Protein AF-A0A6A9STE0-F1 (afdb_monomer)

Solvent-accessible surface area (backbone atoms only — not comparable to full-atom values): 18154 Å² total; per-residue (Å²): 133,86,80,78,80,80,78,86,74,77,81,69,87,88,78,81,94,73,93,68,94,78,83,87,77,80,81,55,59,72,47,77,36,77,26,81,43,99,51,88,90,38,48,25,34,19,40,37,36,63,45,88,36,29,33,30,37,30,37,14,33,57,58,69,70,37,50,52,46,50,48,51,45,32,45,76,74,76,40,56,63,56,55,37,46,33,35,43,36,30,40,64,51,44,46,26,18,17,32,42,53,62,39,42,76,56,34,64,36,54,25,36,35,28,49,58,44,52,64,63,51,67,50,57,56,65,62,50,33,52,39,21,36,53,45,31,41,74,77,68,36,90,76,34,61,66,60,23,51,50,52,42,53,47,48,52,48,20,28,66,14,44,43,57,84,63,51,72,43,61,42,49,74,71,36,72,46,80,55,37,94,39,61,35,33,33,38,57,28,22,9,35,36,62,42,16,20,24,42,34,40,85,39,36,32,40,30,25,58,65,53,42,44,99,49,70,57,62,82,42,22,56,54,51,30,84,60,40,88,48,28,66,62,33,28,50,50,15,44,51,48,50,58,73,48,32,94,55,40,60,37,37,45,28,28,33,65,62,70,48,51,63,56,63,62,51,45,50,53,40,49,52,52,51,51,49,51,54,49,52,52,52,51,53,45,51,76,73,53,70,85,81,73,87,69,86,77,90,72,80,87,74,81,83,80,86,78,83,82,81,80,85,80,83,80,83,79,85,86,87,84,82,89,88,135

Mean predicted aligned error: 10.4 Å

Radius of gyration: 24.01 Å; Cα contacts (8 Å, |Δi|>4): 555; chains: 1; bounding box: 63×82×62 Å

Structure (mmCIF, N/CA/C/O backbone):
data_AF-A0A6A9STE0-F1
#
_entry.id   AF-A0A6A9STE0-F1
#
loop_
_atom_site.group_PDB
_atom_site.id
_atom_site.type_symbol
_atom_site.label_atom_id
_atom_site.label_alt_id
_atom_site.label_comp_id
_atom_site.label_asym_id
_atom_site.label_entity_id
_atom_site.label_seq_id
_atom_site.pdbx_PDB_ins_code
_atom_site.Cartn_x
_atom_site.Cartn_y
_atom_site.Cartn_z
_atom_site.occupancy
_atom_site.B_iso_or_equiv
_atom_site.auth_seq_id
_atom_site.auth_comp_id
_atom_site.auth_asym_id
_atom_site.auth_atom_id
_atom_site.pdbx_PDB_model_num
ATOM 1 N N . MET A 1 1 ? 24.186 22.915 11.987 1.00 38.09 1 MET A N 1
ATOM 2 C CA . MET A 1 1 ? 22.975 23.667 12.369 1.00 38.09 1 MET A CA 1
ATOM 3 C C . MET A 1 1 ? 21.898 22.610 12.530 1.00 38.09 1 MET A C 1
ATOM 5 O O . MET A 1 1 ? 21.547 21.990 11.537 1.00 38.09 1 MET A O 1
ATOM 9 N N . ARG A 1 2 ? 21.580 22.241 13.775 1.00 27.05 2 ARG A N 1
ATOM 10 C CA . ARG A 1 2 ? 20.628 21.163 14.082 1.00 27.05 2 ARG A CA 1
ATOM 11 C C . ARG A 1 2 ? 19.242 21.640 13.637 1.00 27.05 2 ARG A C 1
ATOM 13 O O . ARG A 1 2 ? 18.888 22.765 13.978 1.00 27.05 2 ARG A O 1
ATOM 20 N N . ARG A 1 3 ? 18.540 20.860 12.811 1.00 28.34 3 ARG A N 1
ATOM 21 C CA . ARG A 1 3 ? 17.128 21.113 12.502 1.00 28.34 3 ARG A CA 1
ATOM 22 C C . ARG A 1 3 ? 16.318 20.681 13.723 1.00 28.34 3 ARG A C 1
ATOM 24 O O . ARG A 1 3 ? 16.590 19.619 14.274 1.00 28.34 3 ARG A O 1
ATOM 31 N N . GLU A 1 4 ? 15.433 21.556 14.180 1.00 27.53 4 GLU A N 1
ATOM 32 C CA . GLU A 1 4 ? 14.438 21.244 15.208 1.00 27.53 4 GLU A CA 1
ATOM 33 C C . GLU A 1 4 ? 13.456 20.196 14.657 1.00 27.53 4 GLU A C 1
ATOM 35 O O . GLU A 1 4 ? 13.206 20.208 13.446 1.00 27.53 4 GLU A O 1
ATOM 40 N N . PRO A 1 5 ? 12.939 19.281 15.495 1.00 29.34 5 PRO A N 1
ATOM 41 C CA . PRO A 1 5 ? 11.953 18.308 15.054 1.00 29.34 5 PRO A CA 1
ATOM 42 C C . PRO A 1 5 ? 10.638 19.029 14.746 1.00 29.34 5 PRO A C 1
ATOM 44 O O . PRO A 1 5 ? 10.238 19.949 15.466 1.00 29.34 5 PRO A O 1
ATOM 47 N N . ALA A 1 6 ? 9.995 18.635 13.647 1.00 33.22 6 ALA A N 1
ATOM 48 C CA . ALA A 1 6 ? 8.647 19.071 13.333 1.00 33.22 6 ALA A CA 1
ATOM 49 C C . ALA A 1 6 ? 7.710 18.573 14.440 1.00 33.22 6 ALA A C 1
ATOM 51 O O . ALA A 1 6 ? 7.776 17.423 14.862 1.00 33.22 6 ALA A O 1
ATOM 52 N N . VAL A 1 7 ? 6.888 19.480 14.954 1.00 31.16 7 VAL A N 1
ATOM 53 C CA . VAL A 1 7 ? 5.862 19.177 15.947 1.00 31.16 7 VAL A CA 1
ATOM 54 C C . VAL A 1 7 ? 4.837 18.258 15.283 1.00 31.16 7 VAL A C 1
ATOM 56 O O . VAL A 1 7 ? 4.230 18.664 14.292 1.00 31.16 7 VAL A O 1
ATOM 59 N N . SER A 1 8 ? 4.669 17.048 15.829 1.00 35.09 8 SER A N 1
ATOM 60 C CA . SER A 1 8 ? 3.535 16.156 15.564 1.00 35.09 8 SER A CA 1
ATOM 61 C C . SER A 1 8 ? 2.244 16.966 15.701 1.00 35.09 8 SER A C 1
ATOM 63 O O . SER A 1 8 ? 1.898 17.458 16.779 1.00 35.09 8 SER A O 1
ATOM 65 N N . GLY A 1 9 ? 1.595 17.224 14.569 1.00 30.58 9 GLY A N 1
ATOM 66 C CA . GLY A 1 9 ? 0.308 17.891 14.524 1.00 30.58 9 GLY A CA 1
ATOM 67 C C . GLY A 1 9 ? -0.778 16.843 14.666 1.00 30.58 9 GLY A C 1
ATOM 68 O O . GLY A 1 9 ? -1.180 16.257 13.665 1.00 30.58 9 GLY A O 1
ATOM 69 N N . ALA A 1 10 ? -1.267 16.629 15.887 1.00 31.84 10 ALA A N 1
ATOM 70 C CA . ALA A 1 10 ? -2.547 15.968 16.087 1.00 31.84 10 ALA A CA 1
ATOM 71 C C . ALA A 1 10 ? -3.606 16.711 15.255 1.00 31.84 10 ALA A C 1
ATOM 73 O O . ALA A 1 10 ? -3.843 17.907 15.459 1.00 31.84 10 ALA A O 1
ATOM 74 N N . VAL A 1 11 ? -4.224 16.025 14.294 1.00 34.88 11 VAL A N 1
ATOM 75 C CA . VAL A 1 11 ? -5.415 16.541 13.617 1.00 34.88 11 VAL A CA 1
ATOM 76 C C . VAL A 1 11 ? -6.528 16.505 14.663 1.00 34.88 11 VAL A C 1
ATOM 78 O O . VAL A 1 11 ? -7.004 15.441 15.043 1.00 34.88 11 VAL A O 1
ATOM 81 N N . GLY A 1 12 ? -6.848 17.667 15.235 1.00 27.83 12 GLY A N 1
ATOM 82 C CA . GLY A 1 12 ? -7.859 17.781 16.287 1.00 27.83 12 GLY A CA 1
ATOM 83 C C . GLY A 1 12 ? -9.265 17.397 15.799 1.00 27.83 12 GLY A C 1
ATOM 84 O O . GLY A 1 12 ? -9.526 17.424 14.595 1.00 27.83 12 GLY A O 1
ATOM 85 N N . PRO A 1 13 ? -10.197 17.081 16.717 1.00 32.75 13 PRO A N 1
ATOM 86 C CA . PRO A 1 13 ? -11.552 16.681 16.356 1.00 32.75 13 PRO A CA 1
ATOM 87 C C . PRO A 1 13 ? -12.298 17.833 15.668 1.00 32.75 13 PRO A C 1
ATOM 89 O O . PRO A 1 13 ? -12.343 18.959 16.171 1.00 32.75 13 PRO A O 1
ATOM 92 N N . PHE A 1 14 ? -12.909 17.548 14.520 1.00 38.28 14 PHE A N 1
ATOM 93 C CA . PHE A 1 14 ? -13.765 18.485 13.798 1.00 38.28 14 PHE A CA 1
ATOM 94 C C . PHE A 1 14 ? -15.129 18.577 14.506 1.00 38.28 14 PHE A C 1
ATOM 96 O O . PHE A 1 14 ? -15.877 17.603 14.557 1.00 38.28 14 PHE A O 1
ATOM 103 N N . ILE A 1 15 ? -15.464 19.735 15.090 1.00 33.34 15 ILE A N 1
ATOM 104 C CA . ILE A 1 15 ? -16.755 19.958 15.768 1.00 33.34 15 ILE A CA 1
ATOM 105 C C . ILE A 1 15 ? -17.709 20.700 14.823 1.00 33.34 15 ILE A C 1
ATOM 107 O O . ILE A 1 15 ? -17.465 21.845 14.443 1.00 33.34 15 ILE A O 1
ATOM 111 N N . SER A 1 16 ? -18.828 20.054 14.488 1.00 41.34 16 SER A N 1
ATOM 112 C CA . SER A 1 16 ? -19.944 20.645 13.736 1.00 41.34 16 SER A CA 1
ATOM 113 C C . SER A 1 16 ? -20.620 21.799 14.499 1.00 41.34 16 SER A C 1
ATOM 115 O O . SER A 1 16 ? -20.867 21.722 15.703 1.00 41.34 16 SER A O 1
ATOM 117 N N . ALA A 1 17 ? -20.963 22.868 13.774 1.00 37.84 17 ALA A N 1
ATOM 118 C CA . ALA A 1 17 ? -21.405 24.157 14.309 1.00 37.84 17 ALA A CA 1
ATOM 119 C C . ALA A 1 17 ? -22.912 24.288 14.641 1.00 37.84 17 ALA A C 1
ATOM 121 O O . ALA A 1 17 ? -23.374 25.414 14.824 1.00 37.84 17 ALA A O 1
ATOM 122 N N . SER A 1 18 ? -23.711 23.212 14.709 1.00 38.78 18 SER A N 1
ATOM 123 C CA . SER A 1 18 ? -25.185 23.359 14.711 1.00 38.78 18 SER A CA 1
ATOM 124 C C . SER A 1 18 ? -25.977 22.871 15.930 1.00 38.78 18 SER A C 1
ATOM 126 O O . SER A 1 18 ? -27.176 23.117 15.960 1.00 38.78 18 SER A O 1
ATOM 128 N N . GLY A 1 19 ? -25.380 22.263 16.961 1.00 39.09 19 GLY A N 1
ATOM 129 C CA . GLY A 1 19 ? -26.056 22.088 18.263 1.00 39.09 19 GLY A CA 1
ATOM 130 C C . GLY A 1 19 ? -27.427 21.380 18.262 1.00 39.09 19 GLY A C 1
ATOM 131 O O . GLY A 1 19 ? -28.227 21.626 19.163 1.00 39.09 19 GLY A O 1
ATOM 132 N N . GLU A 1 20 ? -27.704 20.496 17.300 1.00 30.67 20 GLU A N 1
ATOM 133 C CA . GLU A 1 20 ? -28.901 19.645 17.281 1.00 30.67 20 GLU A CA 1
ATOM 134 C C . GLU A 1 20 ? -28.507 18.165 17.373 1.00 30.67 20 GLU A C 1
ATOM 136 O O . GLU A 1 20 ? -27.553 17.714 16.737 1.00 30.67 20 GLU A O 1
ATOM 141 N N . ALA A 1 21 ? -29.234 17.404 18.196 1.00 32.38 21 ALA A N 1
ATOM 142 C CA . ALA A 1 21 ? -28.982 15.985 18.423 1.00 32.38 21 ALA A CA 1
ATOM 143 C C . ALA A 1 21 ? -29.267 15.162 17.152 1.00 32.38 21 ALA A C 1
ATOM 145 O O . ALA A 1 21 ? -30.403 15.119 16.675 1.00 32.38 21 ALA A O 1
ATOM 146 N N . ARG A 1 22 ? -28.239 14.482 16.629 1.00 39.88 22 ARG A N 1
ATOM 147 C CA . ARG A 1 22 ? -28.323 13.534 15.505 1.00 39.88 22 ARG A CA 1
ATOM 148 C C . ARG A 1 22 ? -28.359 12.084 16.024 1.00 39.88 22 ARG A C 1
ATOM 150 O O . ARG A 1 22 ? -27.599 11.774 16.940 1.00 39.88 22 ARG A O 1
ATOM 157 N N . PRO A 1 23 ? -29.205 11.192 15.475 1.00 33.16 23 PRO A N 1
ATOM 158 C CA . PRO A 1 23 ? -29.235 9.787 15.879 1.00 33.16 23 PRO A CA 1
ATOM 159 C C . PRO A 1 23 ? -28.147 8.961 15.155 1.00 33.16 23 PRO A C 1
ATOM 161 O O . PRO A 1 23 ? -27.959 9.163 13.961 1.00 33.16 23 PRO A O 1
ATOM 164 N N . MET A 1 24 ? -27.465 8.083 15.917 1.00 38.00 24 MET A N 1
ATOM 165 C CA . MET A 1 24 ? -26.567 6.941 15.579 1.00 38.00 24 MET A CA 1
ATOM 166 C C . MET A 1 24 ? -26.064 6.852 14.119 1.00 38.00 24 MET A C 1
ATOM 168 O O . MET A 1 24 ? -26.872 6.591 13.236 1.00 38.00 24 MET A O 1
ATOM 172 N N . THR A 1 25 ? -24.778 6.986 13.780 1.00 42.88 25 THR A N 1
ATOM 173 C CA . THR A 1 25 ? -23.494 6.991 14.518 1.00 42.88 25 THR A CA 1
ATOM 174 C C . THR A 1 25 ? -22.550 7.980 13.816 1.00 42.88 25 THR A C 1
ATOM 176 O O . THR A 1 25 ? -22.536 8.038 12.592 1.00 42.88 25 THR A O 1
ATOM 179 N N . ALA A 1 26 ? -21.806 8.814 14.545 1.00 63.53 26 ALA A N 1
ATOM 180 C CA . ALA A 1 26 ? -20.764 9.630 13.915 1.00 63.53 26 ALA A CA 1
ATOM 181 C C . ALA A 1 26 ? -19.600 8.707 13.527 1.00 63.53 26 ALA A C 1
ATOM 183 O O . ALA A 1 26 ? -19.200 7.902 14.364 1.00 63.53 26 ALA A O 1
ATOM 184 N N . ASP A 1 27 ? -19.081 8.809 12.302 1.00 77.31 27 ASP A N 1
ATOM 185 C CA . ASP A 1 27 ? -17.902 8.039 11.892 1.00 77.31 27 ASP A CA 1
ATOM 186 C C . ASP A 1 27 ? -16.753 8.255 12.893 1.00 77.31 27 ASP A C 1
ATOM 188 O O . ASP A 1 27 ? -16.503 9.406 13.288 1.00 77.31 27 ASP A O 1
ATOM 192 N N . PRO A 1 28 ? -16.039 7.190 13.294 1.00 87.25 28 PRO A N 1
ATOM 193 C CA . PRO A 1 28 ? -15.074 7.262 14.383 1.00 87.25 28 PRO A CA 1
ATOM 194 C C . PRO A 1 28 ? -13.924 8.228 14.073 1.00 87.25 28 PRO A C 1
ATOM 196 O O . PRO A 1 28 ? -13.617 8.466 12.901 1.00 87.25 28 PRO A O 1
ATOM 199 N N . PRO A 1 29 ? -13.261 8.816 15.079 1.00 89.88 29 PRO A N 1
ATOM 200 C CA . PRO A 1 29 ? -12.026 9.563 14.864 1.00 89.88 29 PRO A CA 1
ATOM 201 C C . PRO A 1 29 ? -10.977 8.733 14.105 1.00 89.88 29 PRO A C 1
ATOM 203 O O . PRO A 1 29 ? -10.837 7.533 14.332 1.00 89.88 29 PRO A O 1
ATOM 206 N N . VAL A 1 30 ? -10.233 9.386 13.205 1.00 96.06 30 VAL A N 1
ATOM 207 C CA . VAL A 1 30 ? -9.094 8.782 12.495 1.00 96.06 30 VAL A CA 1
ATOM 208 C C . VAL A 1 30 ? -7.814 9.415 13.024 1.00 96.06 30 VAL A C 1
ATOM 210 O O . VAL A 1 30 ? -7.601 10.618 12.853 1.00 96.06 30 VAL A O 1
ATOM 213 N N . HIS A 1 31 ? -6.952 8.610 13.638 1.00 96.81 31 HIS A N 1
ATOM 214 C CA . HIS A 1 31 ? -5.631 9.023 14.098 1.00 96.81 31 HIS A CA 1
ATOM 215 C C . HIS A 1 31 ? -4.582 8.582 13.082 1.00 96.81 31 HIS A C 1
ATOM 217 O O . HIS A 1 31 ? -4.562 7.435 12.645 1.00 96.81 31 HIS A O 1
ATOM 223 N N . ARG A 1 32 ? -3.696 9.498 12.692 1.00 97.50 32 ARG A N 1
ATOM 224 C CA . ARG A 1 32 ? -2.617 9.211 11.744 1.00 97.50 32 ARG A CA 1
ATOM 225 C C . ARG A 1 32 ? -1.314 8.982 12.496 1.00 97.50 32 ARG A C 1
ATOM 227 O O . ARG A 1 32 ? -0.874 9.873 13.217 1.00 97.50 32 ARG A O 1
ATOM 234 N N . ILE A 1 33 ? -0.681 7.839 12.260 1.00 98.31 33 ILE A N 1
ATOM 235 C CA . ILE A 1 33 ? 0.647 7.505 12.779 1.00 98.31 33 ILE A CA 1
ATOM 236 C C . ILE A 1 33 ? 1.659 7.719 11.650 1.00 98.31 33 ILE A C 1
ATOM 238 O O . ILE A 1 33 ? 1.513 7.151 10.568 1.00 98.31 33 ILE A O 1
ATOM 242 N N . GLU A 1 34 ? 2.650 8.582 11.881 1.00 97.75 34 GLU A N 1
ATOM 243 C CA . GLU A 1 34 ? 3.677 8.968 10.903 1.00 97.75 34 GLU A CA 1
ATOM 244 C C . GLU A 1 34 ? 4.973 8.194 11.140 1.00 97.75 34 GLU A C 1
ATOM 246 O O . GLU A 1 34 ? 5.563 8.293 12.211 1.00 97.75 34 GLU A O 1
ATOM 251 N N . PHE A 1 35 ? 5.431 7.459 10.129 1.00 97.69 35 PHE A N 1
ATOM 252 C CA . PHE A 1 35 ? 6.664 6.677 10.160 1.00 97.69 35 PHE A CA 1
ATOM 253 C C . PHE A 1 35 ? 7.734 7.323 9.286 1.00 97.69 35 PHE A C 1
ATOM 255 O O . PHE A 1 35 ? 7.487 7.585 8.109 1.00 97.69 35 PHE A O 1
ATOM 262 N N . ASP A 1 36 ? 8.943 7.490 9.821 1.00 95.50 36 ASP A N 1
ATOM 263 C CA . ASP A 1 36 ? 10.108 7.888 9.029 1.00 95.50 36 ASP A CA 1
ATOM 264 C C . ASP A 1 36 ? 10.566 6.737 8.114 1.00 95.50 36 ASP A C 1
ATOM 266 O O . ASP A 1 36 ? 10.778 5.604 8.560 1.00 95.50 36 ASP A O 1
ATOM 270 N N . ILE A 1 37 ? 10.804 7.040 6.837 1.00 93.12 37 ILE A N 1
ATOM 271 C CA . ILE A 1 37 ? 11.359 6.108 5.845 1.00 93.12 37 ILE A CA 1
ATOM 272 C C . ILE A 1 37 ? 12.620 6.698 5.193 1.00 93.12 37 ILE A C 1
ATOM 274 O O . ILE A 1 37 ? 12.719 7.902 4.975 1.00 93.12 37 ILE A O 1
ATOM 278 N N . PRO A 1 38 ? 13.634 5.882 4.845 1.00 89.81 38 PRO A N 1
ATOM 279 C CA . PRO A 1 38 ? 14.903 6.388 4.315 1.00 89.81 38 PRO A CA 1
ATOM 280 C C . PRO A 1 38 ? 14.877 6.681 2.803 1.00 89.81 38 PRO A C 1
ATOM 282 O O . PRO A 1 38 ? 15.936 6.843 2.186 1.00 89.81 38 PRO A O 1
ATOM 285 N N . TRP A 1 39 ? 13.697 6.702 2.184 1.00 85.38 39 TRP A N 1
ATOM 286 C CA . TRP A 1 39 ? 13.488 7.013 0.771 1.00 85.38 39 TRP A CA 1
ATOM 287 C C . TRP A 1 39 ? 12.391 8.069 0.612 1.00 85.38 39 TRP A C 1
ATOM 289 O O . TRP A 1 39 ? 11.497 8.127 1.451 1.00 85.38 39 TRP A O 1
ATOM 299 N N . PRO A 1 40 ? 12.410 8.867 -0.476 1.00 83.00 40 PRO A N 1
ATOM 300 C CA . PRO A 1 40 ? 11.342 9.822 -0.749 1.00 83.00 40 PRO A CA 1
ATOM 301 C C . PRO A 1 40 ? 9.967 9.136 -0.748 1.00 83.00 40 PRO A C 1
ATOM 303 O O . PRO A 1 40 ? 9.856 8.067 -1.356 1.00 83.00 40 PRO A O 1
ATOM 306 N N . PRO A 1 41 ? 8.937 9.743 -0.133 1.00 88.19 41 PRO A N 1
ATOM 307 C CA . PRO A 1 41 ? 8.870 11.129 0.361 1.00 88.19 41 PRO A CA 1
ATOM 308 C C . PRO A 1 41 ? 9.356 11.355 1.808 1.00 88.19 41 PRO A C 1
ATOM 310 O O . PRO A 1 41 ? 9.043 12.390 2.384 1.00 88.19 41 PRO A O 1
ATOM 313 N N . ASP A 1 42 ? 10.136 10.431 2.369 1.00 92.12 42 ASP A N 1
ATOM 314 C CA . ASP A 1 42 ? 10.702 10.433 3.728 1.00 92.12 42 ASP A CA 1
ATOM 315 C C . ASP A 1 42 ? 9.715 10.049 4.848 1.00 92.12 42 ASP A C 1
ATOM 317 O O . ASP A 1 42 ? 10.162 9.711 5.942 1.00 92.12 42 ASP A O 1
ATOM 321 N N . THR A 1 43 ? 8.406 9.995 4.576 1.00 94.50 43 THR A N 1
ATOM 322 C CA . THR A 1 43 ? 7.383 9.547 5.540 1.00 94.50 43 THR A CA 1
ATOM 323 C C . THR A 1 43 ? 6.388 8.565 4.930 1.00 94.50 43 THR A C 1
ATOM 325 O O . THR A 1 43 ? 6.092 8.677 3.746 1.00 94.50 43 THR A O 1
ATOM 328 N N . ALA A 1 44 ? 5.842 7.646 5.728 1.00 96.25 44 ALA A N 1
ATOM 329 C CA . ALA A 1 44 ? 4.699 6.781 5.403 1.00 96.25 44 ALA A CA 1
ATOM 330 C C . ALA A 1 44 ? 3.669 6.806 6.544 1.00 96.25 44 ALA A C 1
ATOM 332 O O . ALA A 1 44 ? 4.020 7.140 7.679 1.00 96.25 44 ALA A O 1
ATOM 333 N N . TYR A 1 45 ? 2.413 6.461 6.259 1.00 97.88 45 TYR A N 1
ATOM 334 C CA . TYR A 1 45 ? 1.315 6.603 7.217 1.00 97.88 45 TYR A CA 1
ATOM 335 C C . TYR A 1 45 ? 0.547 5.307 7.456 1.00 97.88 45 TYR A C 1
ATOM 337 O O . TYR A 1 45 ? 0.230 4.582 6.519 1.00 97.88 45 TYR A O 1
ATOM 345 N N . ALA A 1 46 ? 0.187 5.079 8.719 1.00 98.56 46 ALA A N 1
ATOM 346 C CA . ALA A 1 46 ? -0.895 4.176 9.097 1.00 98.56 46 ALA A CA 1
ATOM 347 C C . ALA A 1 46 ? -2.040 4.987 9.718 1.00 98.56 46 ALA A C 1
ATOM 349 O O . ALA A 1 46 ? -1.811 6.049 10.312 1.00 98.56 46 ALA A O 1
ATOM 350 N N . TYR A 1 47 ? -3.265 4.489 9.590 1.00 98.69 47 TYR A N 1
ATOM 351 C CA . TYR A 1 47 ? -4.465 5.167 10.074 1.00 98.69 47 TYR A CA 1
ATOM 352 C C . TYR A 1 47 ? -5.218 4.290 11.060 1.00 98.69 47 TYR A C 1
ATOM 354 O O . TYR A 1 47 ? -5.717 3.229 10.700 1.00 98.69 47 TYR A O 1
ATOM 362 N N . LEU A 1 48 ? -5.313 4.753 12.299 1.00 98.50 48 LEU A N 1
ATOM 363 C CA . LEU A 1 48 ? -6.058 4.111 13.368 1.00 98.50 48 LEU A CA 1
ATOM 364 C C . LEU A 1 48 ? -7.481 4.669 13.396 1.00 98.50 48 LEU A C 1
ATOM 366 O O . LEU A 1 48 ? -7.658 5.887 13.472 1.00 98.50 48 LEU A O 1
ATOM 370 N N . LEU A 1 49 ? -8.482 3.798 13.347 1.00 98.06 49 LEU A N 1
ATOM 371 C CA . LEU A 1 49 ? -9.878 4.168 13.529 1.00 98.06 49 LEU A CA 1
ATOM 372 C C . LEU A 1 49 ? -10.333 3.692 14.903 1.00 98.06 49 LEU A C 1
ATOM 374 O O . LEU A 1 49 ? -10.324 2.495 15.189 1.00 98.06 49 LEU A O 1
ATOM 378 N N . ASP A 1 50 ? -10.749 4.655 15.718 1.00 94.56 50 ASP A N 1
ATOM 379 C CA . ASP A 1 50 ? -11.272 4.457 17.070 1.00 94.56 50 ASP A CA 1
ATOM 380 C C . ASP A 1 50 ? -12.741 3.994 17.011 1.00 94.56 50 ASP A C 1
ATOM 382 O O . ASP A 1 50 ? -13.673 4.765 17.258 1.00 94.56 50 ASP A O 1
ATOM 386 N N . ALA A 1 51 ? -12.936 2.767 16.524 1.00 93.31 51 ALA A N 1
ATOM 387 C CA . ALA A 1 51 ? -14.231 2.116 16.342 1.00 93.31 51 ALA A CA 1
ATOM 388 C C . ALA A 1 51 ? -14.557 1.162 17.514 1.00 93.31 51 ALA A C 1
ATOM 390 O O . ALA A 1 51 ? -13.826 1.122 18.500 1.00 93.31 51 ALA A O 1
ATOM 391 N N . ASP A 1 52 ? -15.661 0.407 17.429 1.00 90.75 52 ASP A N 1
ATOM 392 C CA . ASP A 1 52 ? -16.073 -0.511 18.511 1.00 90.75 52 ASP A CA 1
ATOM 393 C C . ASP A 1 52 ? -15.015 -1.601 18.784 1.00 90.75 52 ASP A C 1
ATOM 395 O O . ASP A 1 52 ? -14.794 -1.963 19.939 1.00 90.75 52 ASP A O 1
ATOM 399 N N . GLU A 1 53 ? -14.356 -2.079 17.724 1.00 96.81 53 GLU A N 1
ATOM 400 C CA . GLU A 1 53 ? -13.137 -2.898 17.768 1.00 96.81 53 GLU A CA 1
ATOM 401 C C . GLU A 1 53 ? -12.058 -2.140 16.985 1.00 96.81 53 GLU A C 1
ATOM 403 O O . GLU A 1 53 ? -12.343 -1.566 15.926 1.00 96.81 53 GLU A O 1
ATOM 408 N N . LEU A 1 54 ? -10.829 -2.088 17.500 1.00 97.94 54 LEU A N 1
ATOM 409 C CA . LEU A 1 54 ? -9.814 -1.169 16.985 1.00 97.94 54 LEU A CA 1
ATOM 410 C C . LEU A 1 54 ? -9.306 -1.605 15.605 1.00 97.94 54 LEU A C 1
ATOM 412 O O . LEU A 1 54 ? -8.887 -2.750 15.398 1.00 97.94 54 LEU A O 1
ATOM 416 N N . ILE A 1 55 ? -9.284 -0.659 14.667 1.00 98.69 55 ILE A N 1
ATOM 417 C CA . ILE A 1 55 ? -8.903 -0.909 13.275 1.00 98.69 55 ILE A CA 1
ATOM 418 C C . ILE A 1 55 ? -7.666 -0.099 12.937 1.00 98.69 55 ILE A C 1
ATOM 420 O O . ILE A 1 55 ? -7.630 1.110 13.166 1.00 98.69 55 ILE A O 1
ATOM 424 N N . LEU A 1 56 ? -6.683 -0.736 12.312 1.00 98.75 56 LEU A N 1
ATOM 425 C CA . LEU A 1 56 ? -5.539 -0.052 11.732 1.00 98.75 56 LEU A CA 1
ATOM 426 C C . LEU A 1 56 ? -5.471 -0.335 10.222 1.00 98.75 56 LEU A C 1
ATOM 428 O O . LEU A 1 56 ? -5.482 -1.483 9.775 1.00 98.75 56 LEU A O 1
ATOM 432 N N . VAL A 1 57 ? -5.434 0.731 9.423 1.00 98.81 57 VAL A N 1
ATOM 433 C CA . VAL A 1 57 ? -5.199 0.672 7.977 1.00 98.81 57 VAL A CA 1
ATOM 434 C C . VAL A 1 57 ? -3.718 0.926 7.716 1.00 98.81 57 VAL A C 1
ATOM 436 O O . VAL A 1 57 ? -3.203 1.985 8.083 1.00 98.81 57 VAL A O 1
ATOM 439 N N . ASP A 1 58 ? -3.062 -0.038 7.068 1.00 98.75 58 ASP A N 1
ATOM 440 C CA . ASP A 1 58 ? -1.605 -0.177 6.964 1.00 98.75 58 ASP A CA 1
ATOM 441 C C . ASP A 1 58 ? -0.889 -0.254 8.332 1.00 98.75 58 ASP A C 1
ATOM 443 O O . ASP A 1 58 ? -1.483 -0.147 9.394 1.00 98.75 58 ASP A O 1
ATOM 447 N N . ALA A 1 59 ? 0.411 -0.534 8.322 1.00 98.12 59 ALA A N 1
ATOM 448 C CA . ALA A 1 59 ? 1.212 -0.870 9.499 1.00 98.12 59 ALA A CA 1
ATOM 449 C C . ALA A 1 59 ? 2.613 -0.231 9.460 1.00 98.12 59 ALA A C 1
ATOM 451 O O . ALA A 1 59 ? 3.519 -0.681 10.159 1.00 98.12 59 ALA A O 1
ATOM 452 N N . GLY A 1 60 ? 2.813 0.797 8.633 1.00 95.50 60 GLY A N 1
ATOM 453 C CA . GLY A 1 60 ? 4.048 1.578 8.598 1.00 95.50 60 GLY A CA 1
ATOM 454 C C . GLY A 1 60 ? 5.299 0.808 8.160 1.00 95.50 60 GLY A C 1
ATOM 455 O O . GLY A 1 60 ? 5.237 -0.263 7.556 1.00 95.50 60 GLY A O 1
ATOM 456 N N . ALA A 1 61 ? 6.463 1.388 8.463 1.00 95.25 61 ALA A N 1
ATOM 457 C CA . ALA A 1 61 ? 7.782 0.872 8.089 1.00 95.25 61 ALA A CA 1
ATOM 458 C C . ALA A 1 61 ? 8.240 -0.318 8.959 1.00 95.25 61 ALA A C 1
ATOM 460 O O . ALA A 1 61 ? 7.767 -0.482 10.082 1.00 95.25 61 ALA A O 1
ATOM 461 N N . PRO A 1 62 ? 9.183 -1.162 8.497 1.00 95.38 62 PRO A N 1
ATOM 462 C CA . PRO A 1 62 ? 9.696 -2.268 9.299 1.00 95.38 62 PRO A CA 1
ATOM 463 C C . PRO A 1 62 ? 10.805 -1.814 10.261 1.00 95.38 62 PRO A C 1
ATOM 465 O O . PRO A 1 62 ? 11.513 -0.836 10.013 1.00 95.38 62 PRO A O 1
ATOM 468 N N . GLY A 1 63 ? 11.041 -2.611 11.304 1.00 95.62 63 GLY A N 1
ATOM 469 C CA . GLY A 1 63 ? 12.162 -2.445 12.236 1.00 95.62 63 GLY A CA 1
ATOM 470 C C . GLY A 1 63 ? 11.790 -1.762 13.553 1.00 95.62 63 GLY A C 1
ATOM 471 O O . GLY A 1 63 ? 10.717 -1.182 13.685 1.00 95.62 63 GLY A O 1
ATOM 472 N N . GLU A 1 64 ? 12.702 -1.840 14.527 1.00 96.19 64 GLU A N 1
ATOM 473 C CA . GLU A 1 64 ? 12.445 -1.467 15.930 1.00 96.19 64 GLU A CA 1
ATOM 474 C C . GLU A 1 64 ? 12.051 0.003 16.105 1.00 96.19 64 GLU A C 1
ATOM 476 O O . GLU A 1 64 ? 11.129 0.297 16.854 1.00 96.19 64 GLU A O 1
ATOM 481 N N . THR A 1 65 ? 12.683 0.926 15.371 1.00 96.88 65 THR A N 1
ATOM 482 C CA . THR A 1 65 ? 12.313 2.350 15.425 1.00 96.88 65 THR A CA 1
ATOM 483 C C . THR A 1 65 ? 10.860 2.568 15.013 1.00 96.88 65 THR A C 1
ATOM 485 O O . THR A 1 65 ? 10.146 3.301 15.682 1.00 96.88 65 THR A O 1
ATOM 488 N N . ALA A 1 66 ? 10.405 1.894 13.956 1.00 97.19 66 ALA A N 1
ATOM 489 C CA . ALA A 1 66 ? 9.015 1.975 13.531 1.00 97.19 66 ALA A CA 1
ATOM 490 C C . ALA A 1 66 ? 8.074 1.260 14.514 1.00 97.19 66 ALA A C 1
ATOM 492 O O . ALA A 1 66 ? 6.948 1.703 14.709 1.00 97.19 66 ALA A O 1
ATOM 493 N N . THR A 1 67 ? 8.531 0.204 15.193 1.00 98.06 67 THR A N 1
ATOM 494 C CA . THR A 1 67 ? 7.764 -0.408 16.285 1.00 98.06 67 THR A CA 1
ATOM 495 C C . THR A 1 67 ? 7.544 0.573 17.439 1.00 98.06 67 THR A C 1
ATOM 497 O O . THR A 1 67 ? 6.437 0.650 17.968 1.00 98.06 67 THR A O 1
ATOM 500 N N . ASP A 1 68 ? 8.573 1.330 17.824 1.00 98.19 68 ASP A N 1
ATOM 501 C CA . ASP A 1 68 ? 8.457 2.360 18.860 1.00 98.19 68 ASP A CA 1
ATOM 502 C C . ASP A 1 68 ? 7.506 3.479 18.410 1.00 98.19 68 ASP A C 1
ATOM 504 O O . ASP A 1 68 ? 6.592 3.824 19.154 1.00 98.19 68 ASP A O 1
ATOM 508 N N . THR A 1 69 ? 7.622 3.945 17.161 1.00 98.38 69 THR A N 1
ATOM 509 C CA . THR A 1 69 ? 6.681 4.905 16.556 1.00 98.38 69 THR A CA 1
ATOM 510 C C . THR A 1 69 ? 5.233 4.413 16.592 1.00 98.38 69 THR A C 1
ATOM 512 O O . THR A 1 69 ? 4.336 5.171 16.955 1.00 98.38 69 THR A O 1
ATOM 515 N N . LEU A 1 70 ? 4.984 3.144 16.249 1.00 98.44 70 LEU A N 1
ATOM 516 C CA . LEU A 1 70 ? 3.644 2.561 16.295 1.00 98.44 70 LEU A CA 1
ATOM 517 C C . LEU A 1 70 ? 3.095 2.541 17.728 1.00 98.44 70 LEU A C 1
ATOM 519 O O . LEU A 1 70 ? 1.954 2.935 17.949 1.00 98.44 70 LEU A O 1
ATOM 523 N N . ARG A 1 71 ? 3.906 2.124 18.709 1.00 98.50 71 ARG A N 1
ATOM 524 C CA . ARG A 1 71 ? 3.508 2.121 20.127 1.00 98.50 71 ARG A CA 1
ATOM 525 C C . ARG A 1 71 ? 3.210 3.521 20.646 1.00 98.50 71 ARG A C 1
ATOM 527 O O . ARG A 1 71 ? 2.227 3.696 21.355 1.00 98.50 71 ARG A O 1
ATOM 534 N N . GLU A 1 72 ? 4.047 4.496 20.307 1.00 98.31 72 GLU A N 1
ATOM 535 C CA . GLU A 1 72 ? 3.848 5.894 20.692 1.00 98.31 72 GLU A CA 1
ATOM 536 C C . GLU A 1 72 ? 2.561 6.454 20.073 1.00 98.31 72 GLU A C 1
ATOM 538 O O . GLU A 1 72 ? 1.740 7.013 20.796 1.00 98.31 72 GLU A O 1
ATOM 543 N N . GLY A 1 73 ? 2.329 6.224 18.776 1.00 97.94 73 GLY A N 1
ATOM 544 C CA . GLY A 1 73 ? 1.116 6.669 18.085 1.00 97.94 73 GLY A CA 1
ATOM 545 C C . GLY A 1 73 ? -0.173 6.042 18.631 1.00 97.94 73 GLY A C 1
ATOM 546 O O . GLY A 1 73 ? -1.172 6.741 18.789 1.00 97.94 73 GLY A O 1
ATOM 547 N N . LEU A 1 74 ? -0.150 4.750 18.977 1.00 98.06 74 LEU A N 1
ATOM 548 C CA . LEU A 1 74 ? -1.271 4.086 19.655 1.00 98.06 74 LEU A CA 1
ATOM 549 C C . LEU A 1 74 ? -1.499 4.674 21.053 1.00 98.06 74 LEU A C 1
ATOM 551 O O . LEU A 1 74 ? -2.626 5.029 21.394 1.00 98.06 74 LEU A O 1
ATOM 555 N N . ALA A 1 75 ? -0.432 4.857 21.836 1.0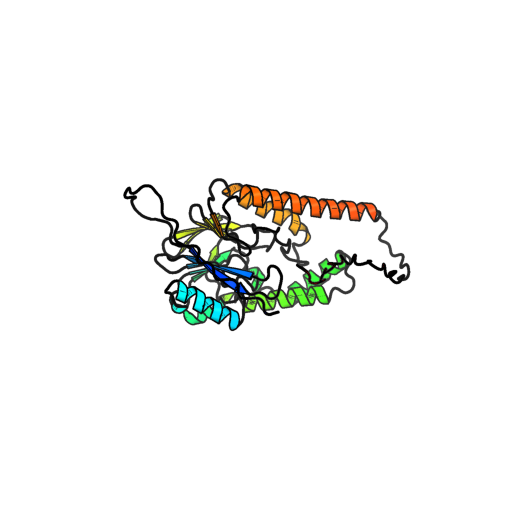0 98.00 75 ALA A N 1
ATOM 556 C CA . ALA A 1 75 ? -0.526 5.392 23.192 1.00 98.00 75 ALA A CA 1
ATOM 557 C C . ALA A 1 75 ? -1.049 6.839 23.219 1.00 98.00 75 ALA A C 1
ATOM 559 O O . ALA A 1 75 ? -1.793 7.205 24.131 1.00 98.00 75 ALA A O 1
ATOM 560 N N . GLU A 1 76 ? -0.715 7.658 22.216 1.00 96.88 76 GLU A N 1
ATOM 561 C CA . GLU A 1 76 ? -1.284 9.002 22.032 1.00 96.88 76 GLU A CA 1
ATOM 562 C C . GLU A 1 76 ? -2.802 8.974 21.789 1.00 96.88 76 GLU A C 1
ATOM 564 O O . GLU A 1 76 ? -3.505 9.896 22.209 1.00 96.88 76 GLU A O 1
ATOM 569 N N . ALA A 1 77 ? -3.310 7.911 21.159 1.00 94.75 77 ALA A N 1
ATOM 570 C CA . ALA A 1 77 ? -4.738 7.653 20.985 1.00 94.75 77 ALA A CA 1
ATOM 571 C C . ALA A 1 77 ? -5.375 6.899 22.174 1.00 94.75 77 ALA A C 1
ATOM 573 O O . ALA A 1 77 ? -6.587 6.723 22.199 1.00 94.75 77 ALA A O 1
ATOM 574 N N . GLY A 1 78 ? -4.588 6.511 23.185 1.00 97.12 78 GLY A N 1
ATOM 575 C CA . GLY A 1 78 ? -5.064 5.798 24.374 1.00 97.12 78 GLY A CA 1
ATOM 576 C C . GLY A 1 78 ? -5.104 4.273 24.244 1.00 97.12 78 GLY A C 1
ATOM 577 O O . GLY A 1 78 ? -5.740 3.635 25.079 1.00 97.12 78 GLY A O 1
ATOM 578 N N . TYR A 1 79 ? -4.416 3.715 23.247 1.00 98.12 79 TYR A N 1
ATOM 579 C CA . TYR A 1 79 ? -4.400 2.290 22.913 1.00 98.12 79 TYR A CA 1
ATOM 580 C C . TYR A 1 79 ? -3.004 1.666 23.041 1.00 98.12 79 TYR A C 1
ATOM 582 O O . TYR A 1 79 ? -1.976 2.347 23.016 1.00 98.12 79 TYR A O 1
ATOM 590 N N . GLU A 1 80 ? -2.964 0.345 23.142 1.00 98.00 80 GLU A N 1
ATOM 591 C CA . GLU A 1 80 ? -1.768 -0.489 23.081 1.00 98.00 80 GLU A CA 1
ATOM 592 C C . GLU A 1 80 ? -1.804 -1.391 21.834 1.00 98.00 80 GLU A C 1
ATOM 594 O O . GLU A 1 80 ? -2.828 -1.544 21.174 1.00 98.00 80 GLU A O 1
ATOM 599 N N . LEU A 1 81 ? -0.673 -2.023 21.487 1.00 97.44 81 LEU A N 1
ATOM 600 C CA . LEU A 1 81 ? -0.610 -2.942 20.336 1.00 97.44 81 LEU A CA 1
ATOM 601 C C . LEU A 1 81 ? -1.636 -4.075 20.431 1.00 97.44 81 LEU A C 1
ATOM 603 O O . LEU A 1 81 ? -2.196 -4.456 19.412 1.00 97.44 81 LEU A O 1
ATOM 607 N N . SER A 1 82 ? -1.857 -4.599 21.640 1.00 98.19 82 SER A N 1
ATOM 608 C CA . SER A 1 82 ? -2.787 -5.699 21.917 1.00 98.19 82 SER A CA 1
ATOM 609 C C . SER A 1 82 ? -4.254 -5.339 21.712 1.00 98.19 82 SER A C 1
ATOM 611 O O . SER A 1 82 ? -5.084 -6.241 21.726 1.00 98.19 82 SER A O 1
ATOM 613 N N . ASP A 1 83 ? -4.570 -4.052 21.563 1.00 98.25 83 ASP A N 1
ATOM 614 C CA . ASP A 1 83 ? -5.941 -3.596 21.357 1.00 98.25 83 ASP A CA 1
ATOM 615 C C . ASP A 1 83 ? -6.348 -3.649 19.880 1.00 98.25 83 ASP A C 1
ATOM 617 O O . ASP A 1 83 ? -7.526 -3.519 19.585 1.00 98.25 83 ASP A O 1
ATOM 621 N N . ILE A 1 84 ? -5.404 -3.825 18.943 1.00 98.62 84 ILE A N 1
ATOM 622 C CA . ILE A 1 84 ? -5.708 -3.892 17.507 1.00 98.62 84 ILE A CA 1
ATOM 623 C C . ILE A 1 84 ? -6.420 -5.210 17.196 1.00 98.62 84 ILE A C 1
ATOM 625 O O . ILE A 1 84 ? -5.838 -6.277 17.360 1.00 98.62 84 ILE A O 1
ATOM 629 N N . GLU A 1 85 ? -7.635 -5.132 16.654 1.00 98.69 85 GLU A N 1
ATOM 630 C CA . GLU A 1 85 ? -8.456 -6.301 16.301 1.00 98.69 85 GLU A CA 1
ATOM 631 C C . GLU A 1 85 ? -8.547 -6.515 14.782 1.00 98.69 85 GLU A C 1
ATOM 633 O O . GLU A 1 85 ? -8.763 -7.634 14.302 1.00 98.69 85 GLU A O 1
ATOM 638 N N . HIS A 1 86 ? -8.325 -5.456 13.995 1.00 98.81 86 HIS A N 1
ATOM 639 C CA . HIS A 1 86 ? -8.401 -5.498 12.536 1.00 98.81 86 HIS A CA 1
ATOM 640 C C . HIS A 1 86 ? -7.252 -4.759 11.851 1.00 98.81 86 HIS A C 1
ATOM 642 O O . HIS A 1 86 ? -6.950 -3.610 12.175 1.00 98.81 86 HIS A O 1
ATOM 648 N N . LEU A 1 87 ? -6.667 -5.399 10.834 1.00 98.75 87 LEU A N 1
ATOM 649 C CA . LEU A 1 87 ? -5.631 -4.825 9.976 1.00 98.75 87 LEU A CA 1
ATOM 650 C C . LEU A 1 87 ? -6.047 -4.834 8.510 1.00 98.75 87 LEU A C 1
ATOM 652 O O . LEU A 1 87 ? -6.085 -5.889 7.884 1.00 98.75 87 LEU A O 1
ATOM 656 N N . LEU A 1 88 ? -6.297 -3.663 7.928 1.00 98.88 88 LEU A N 1
ATOM 657 C CA . LEU A 1 88 ? -6.568 -3.530 6.496 1.00 98.88 88 LEU A CA 1
ATOM 658 C C . LEU A 1 88 ? -5.294 -3.067 5.792 1.00 98.88 88 LEU A C 1
ATOM 660 O O . LEU A 1 88 ? -4.894 -1.915 5.927 1.00 98.88 88 LEU A O 1
ATOM 664 N N . ILE A 1 89 ? -4.648 -3.947 5.028 1.00 98.88 89 ILE A N 1
ATOM 665 C CA . ILE A 1 89 ? -3.394 -3.619 4.339 1.00 98.88 89 ILE A CA 1
ATOM 666 C C . ILE A 1 89 ? -3.682 -3.269 2.883 1.00 98.88 89 ILE A C 1
ATOM 668 O O . ILE A 1 89 ? -4.175 -4.099 2.113 1.00 98.88 89 ILE A O 1
ATOM 672 N N . THR A 1 90 ? -3.362 -2.033 2.499 1.00 98.75 90 THR A N 1
ATOM 673 C CA . THR A 1 90 ? -3.640 -1.496 1.162 1.00 98.75 90 THR A CA 1
ATOM 674 C C . THR A 1 90 ? -2.845 -2.247 0.104 1.00 98.75 90 THR A C 1
ATOM 676 O O . THR A 1 90 ? -3.389 -2.627 -0.933 1.00 98.75 90 THR A O 1
ATOM 679 N N . HIS A 1 91 ? -1.557 -2.496 0.359 1.00 98.31 91 HIS A N 1
ATOM 680 C CA . HIS A 1 91 ? -0.669 -3.233 -0.534 1.00 98.31 91 HIS A CA 1
ATOM 681 C C . HIS A 1 91 ? 0.613 -3.699 0.187 1.00 98.31 91 HIS A C 1
ATOM 683 O O . HIS A 1 91 ? 0.949 -3.198 1.256 1.00 98.31 91 HIS A O 1
ATOM 689 N N . PRO A 1 92 ? 1.373 -4.665 -0.369 1.00 97.00 92 PRO A N 1
ATOM 690 C CA . PRO A 1 92 ? 2.429 -5.350 0.378 1.00 97.00 92 PRO A CA 1
ATOM 691 C C . PRO A 1 92 ? 3.785 -4.621 0.408 1.00 97.00 92 PRO A C 1
ATOM 693 O O . PRO A 1 92 ? 4.803 -5.271 0.654 1.00 97.00 92 PRO A O 1
ATOM 696 N N . HIS A 1 93 ? 3.863 -3.327 0.085 1.00 96.88 93 HIS A N 1
ATOM 697 C CA . HIS A 1 93 ? 5.135 -2.610 0.208 1.00 96.88 93 HIS A CA 1
ATOM 698 C C . HIS A 1 93 ? 5.554 -2.484 1.677 1.00 96.88 93 HIS A C 1
ATOM 700 O O . HIS A 1 93 ? 4.736 -2.523 2.594 1.00 96.88 93 HIS A O 1
ATOM 706 N N . THR A 1 94 ? 6.866 -2.421 1.909 1.00 96.62 94 THR A N 1
ATOM 707 C CA . THR A 1 94 ? 7.448 -2.556 3.253 1.00 96.62 94 THR A CA 1
ATOM 708 C C . THR A 1 94 ? 7.024 -1.457 4.219 1.00 96.62 94 THR A C 1
ATOM 710 O O . THR A 1 94 ? 7.007 -1.691 5.415 1.00 96.62 94 THR A O 1
ATOM 713 N N . ASP A 1 95 ? 6.712 -0.279 3.703 1.00 96.69 95 ASP A N 1
ATOM 714 C CA . ASP A 1 95 ? 6.226 0.906 4.409 1.00 96.69 95 ASP A CA 1
ATOM 715 C C . ASP A 1 95 ? 4.723 0.887 4.720 1.00 96.69 95 ASP A C 1
ATOM 717 O O . ASP A 1 95 ? 4.242 1.763 5.432 1.00 96.69 95 ASP A O 1
ATOM 721 N N . HIS A 1 96 ? 4.016 -0.153 4.273 1.00 98.19 96 HIS A N 1
ATOM 722 C CA . HIS A 1 96 ? 2.597 -0.388 4.550 1.00 98.19 96 HIS A CA 1
ATOM 723 C C . HIS A 1 96 ? 2.384 -1.683 5.328 1.00 98.19 96 HIS A C 1
ATOM 725 O O . HIS A 1 96 ? 1.530 -1.755 6.196 1.00 98.19 96 HIS A O 1
ATOM 731 N N . GLY A 1 97 ? 3.171 -2.724 5.051 1.00 97.38 97 GLY A N 1
ATOM 732 C CA . GLY A 1 97 ? 3.101 -3.997 5.771 1.00 97.38 97 GLY A CA 1
ATOM 733 C C . GLY A 1 97 ? 4.109 -4.132 6.915 1.00 97.38 97 GLY A C 1
ATOM 734 O O . GLY A 1 97 ? 4.209 -5.210 7.489 1.00 97.38 97 GLY A O 1
ATOM 735 N N . GLY A 1 98 ? 4.920 -3.113 7.207 1.00 97.31 98 GLY A N 1
ATOM 736 C CA . GLY A 1 98 ? 6.171 -3.246 7.961 1.00 97.31 98 GLY A CA 1
ATOM 737 C C . GLY A 1 98 ? 6.037 -3.807 9.372 1.00 97.31 98 GLY A C 1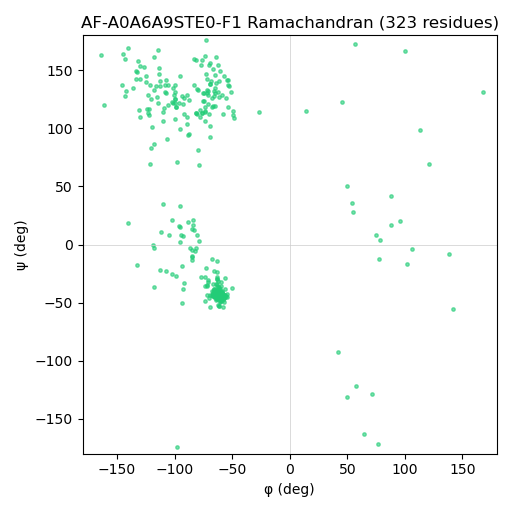
ATOM 738 O O . GLY A 1 98 ? 6.912 -4.563 9.795 1.00 97.31 98 GLY A O 1
ATOM 739 N N . GLN A 1 99 ? 4.950 -3.478 10.075 1.00 98.19 99 GLN A N 1
ATOM 740 C CA . GLN A 1 99 ? 4.687 -3.949 11.439 1.00 98.19 99 GLN A CA 1
ATOM 741 C C . GLN A 1 99 ? 3.618 -5.047 11.522 1.00 98.19 99 GLN A C 1
ATOM 743 O O . GLN A 1 99 ? 3.245 -5.420 12.630 1.00 98.19 99 GLN A O 1
ATOM 748 N N . VAL A 1 100 ? 3.134 -5.614 10.405 1.00 98.62 100 VAL A N 1
ATOM 749 C CA . VAL A 1 100 ? 2.051 -6.621 10.455 1.00 98.62 100 VAL A CA 1
ATOM 750 C C . VAL A 1 100 ? 2.444 -7.820 11.314 1.00 98.62 100 VAL A C 1
ATOM 752 O O . VAL A 1 100 ? 1.692 -8.194 12.205 1.00 98.62 100 VAL A O 1
ATOM 755 N N . ALA A 1 101 ? 3.639 -8.387 11.115 1.00 96.94 101 ALA A N 1
ATOM 756 C CA . ALA A 1 101 ? 4.114 -9.496 11.947 1.00 96.94 101 ALA A CA 1
ATOM 757 C C . ALA A 1 101 ? 4.179 -9.129 13.442 1.00 96.94 101 ALA A C 1
ATOM 759 O O . ALA A 1 101 ? 3.758 -9.913 14.285 1.00 96.94 101 ALA A O 1
ATOM 760 N N . THR A 1 102 ? 4.644 -7.920 13.770 1.00 97.38 102 THR A N 1
ATOM 761 C CA . THR A 1 102 ? 4.730 -7.436 15.155 1.00 97.38 102 THR A CA 1
ATOM 762 C C . THR A 1 102 ? 3.359 -7.265 15.803 1.00 97.38 102 THR A C 1
ATOM 764 O O . THR A 1 102 ? 3.205 -7.573 16.982 1.00 97.38 102 THR A O 1
ATOM 767 N N . ILE A 1 103 ? 2.366 -6.791 15.051 1.00 98.56 103 ILE A N 1
ATOM 768 C CA . ILE A 1 103 ? 0.997 -6.639 15.550 1.00 98.56 103 ILE A CA 1
ATOM 769 C C . ILE A 1 103 ? 0.339 -8.014 15.705 1.00 98.56 103 ILE A C 1
ATOM 771 O O . ILE A 1 103 ? -0.251 -8.280 16.746 1.00 98.56 103 ILE A O 1
ATOM 775 N N . VAL A 1 104 ? 0.501 -8.918 14.732 1.00 98.50 104 VAL A N 1
ATOM 776 C CA . VAL A 1 104 ? -0.025 -10.294 14.811 1.00 98.50 104 VAL A CA 1
ATOM 777 C C . VAL A 1 104 ? 0.520 -11.036 16.026 1.00 98.50 104 VAL A C 1
ATOM 779 O O . VAL A 1 104 ? -0.244 -11.648 16.763 1.00 98.50 104 VAL A O 1
ATOM 782 N N . GLU A 1 105 ? 1.818 -10.915 16.308 1.00 97.38 105 GLU A N 1
ATOM 783 C CA . GLU A 1 105 ? 2.420 -11.503 17.510 1.00 97.38 105 GLU A CA 1
ATOM 784 C C . GLU A 1 105 ? 1.864 -10.924 18.824 1.00 97.38 105 GLU A C 1
ATOM 786 O O . GLU A 1 105 ? 1.866 -11.617 19.843 1.00 97.38 105 GLU A O 1
ATOM 791 N N . ALA A 1 106 ? 1.424 -9.663 18.824 1.00 97.88 106 ALA A N 1
ATOM 792 C CA . ALA A 1 106 ? 0.962 -8.962 20.020 1.00 97.88 106 ALA A CA 1
ATOM 793 C C . ALA A 1 106 ? -0.551 -9.083 20.269 1.00 97.88 106 ALA A C 1
ATOM 795 O O . ALA A 1 106 ? -0.957 -9.079 21.432 1.00 97.88 106 ALA A O 1
ATOM 796 N N . ALA A 1 107 ? -1.358 -9.158 19.207 1.00 98.00 107 ALA A N 1
ATOM 797 C CA . ALA A 1 107 ? -2.810 -8.975 19.270 1.00 98.00 107 ALA A CA 1
ATOM 798 C C . ALA A 1 107 ? -3.632 -10.037 18.520 1.00 98.00 107 ALA A C 1
ATOM 800 O O . ALA A 1 107 ? -4.816 -10.167 18.803 1.00 98.00 107 ALA A O 1
ATOM 801 N N . ASP A 1 108 ? -3.026 -10.806 17.604 1.00 98.06 108 ASP A N 1
ATOM 802 C CA . ASP A 1 108 ? -3.733 -11.765 16.732 1.00 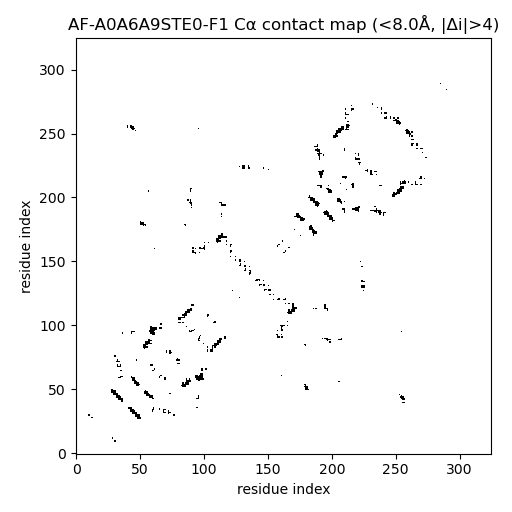98.06 108 ASP A CA 1
ATOM 803 C C . ASP A 1 108 ? -4.965 -11.152 16.005 1.00 98.06 108 ASP A C 1
ATOM 805 O O . ASP A 1 108 ? -6.064 -11.707 16.080 1.00 98.06 108 ASP A O 1
ATOM 809 N N . PRO A 1 109 ? -4.830 -9.984 15.330 1.00 98.62 109 PRO A N 1
ATOM 810 C CA . PRO A 1 109 ? -5.942 -9.335 14.644 1.00 98.62 109 PRO A CA 1
ATOM 811 C C . PRO A 1 109 ? -6.309 -10.074 13.356 1.00 98.62 109 PRO A C 1
ATOM 813 O O . PRO A 1 109 ? -5.480 -10.757 12.756 1.00 98.62 109 PRO A O 1
ATOM 816 N N . VAL A 1 110 ? -7.510 -9.813 12.839 1.00 98.88 110 VAL A N 1
ATOM 817 C CA . VAL A 1 110 ? -7.889 -10.261 11.491 1.00 98.88 110 VAL A CA 1
ATOM 818 C C . VAL A 1 110 ? -7.209 -9.380 10.442 1.00 98.88 110 VAL A C 1
ATOM 820 O O . VAL A 1 110 ? -7.411 -8.161 10.426 1.00 98.88 110 VAL A O 1
ATOM 823 N N . VAL A 1 111 ? -6.439 -9.984 9.535 1.00 98.88 111 VAL A N 1
ATOM 824 C CA . VAL A 1 111 ? -5.715 -9.266 8.475 1.00 98.88 111 VAL A CA 1
ATOM 825 C C . VAL A 1 111 ? -6.424 -9.387 7.126 1.00 98.88 111 VAL A C 1
ATOM 827 O O . VAL A 1 111 ? -6.596 -10.476 6.565 1.00 98.88 111 VAL A O 1
ATOM 830 N N . TYR A 1 112 ? -6.763 -8.233 6.559 1.00 98.88 112 TYR A N 1
ATOM 831 C CA . TYR A 1 112 ? -7.451 -8.067 5.286 1.00 98.88 112 TYR A CA 1
ATOM 832 C C . TYR A 1 112 ? -6.497 -7.525 4.222 1.00 98.88 112 TYR A C 1
ATOM 834 O O . TYR A 1 112 ? -5.726 -6.593 4.450 1.00 98.88 112 TYR A O 1
ATOM 842 N N . THR A 1 113 ? -6.586 -8.083 3.019 1.00 98.81 113 THR A N 1
ATOM 843 C CA . THR A 1 113 ? -5.865 -7.608 1.829 1.00 98.81 113 THR A CA 1
ATOM 844 C C . THR A 1 113 ? -6.768 -7.697 0.603 1.00 98.81 113 THR A C 1
ATOM 846 O O . THR A 1 113 ? -7.820 -8.335 0.646 1.00 98.81 113 THR A O 1
ATOM 849 N N . LEU A 1 114 ? -6.357 -7.108 -0.521 1.00 98.69 114 LEU A N 1
ATOM 850 C CA . LEU A 1 114 ? -6.999 -7.396 -1.802 1.00 98.69 114 LEU A CA 1
ATOM 851 C C . LEU A 1 114 ? -6.630 -8.802 -2.300 1.00 98.69 114 LEU A C 1
ATOM 853 O O . LEU A 1 114 ? -5.498 -9.269 -2.149 1.00 98.69 114 LEU A O 1
ATOM 857 N N . SER A 1 115 ? -7.564 -9.448 -2.993 1.00 98.38 115 SER A N 1
ATOM 858 C CA . SER A 1 115 ? -7.328 -10.705 -3.693 1.00 98.38 115 SER A CA 1
ATOM 859 C C . SER A 1 115 ? -6.103 -10.628 -4.607 1.00 98.38 115 SER A C 1
ATOM 861 O O . SER A 1 115 ? -5.948 -9.691 -5.391 1.00 98.38 115 SER A O 1
ATOM 863 N N . GLY A 1 116 ? -5.225 -11.628 -4.510 1.00 97.62 116 GLY A N 1
ATOM 864 C CA . GLY A 1 116 ? -4.007 -11.725 -5.314 1.00 97.62 116 GLY A CA 1
ATOM 865 C C . GLY A 1 116 ? -2.740 -11.323 -4.561 1.00 97.62 116 GLY A C 1
ATOM 866 O O . GLY A 1 116 ? -1.646 -11.719 -4.982 1.00 97.62 116 GLY A O 1
ATOM 867 N N . VAL A 1 117 ? -2.854 -10.627 -3.423 1.00 98.38 117 VAL A N 1
ATOM 868 C CA . VAL A 1 117 ? -1.710 -10.294 -2.562 1.00 98.38 117 VAL A CA 1
ATOM 869 C C . VAL A 1 117 ? -1.021 -11.566 -2.068 1.00 98.38 117 VAL A C 1
ATOM 871 O O . VAL A 1 117 ? 0.196 -11.701 -2.245 1.00 98.38 117 VAL A O 1
ATOM 874 N N . ARG A 1 118 ? -1.769 -12.560 -1.564 1.00 98.50 118 ARG A N 1
ATOM 875 C CA . ARG A 1 118 ? -1.180 -13.819 -1.075 1.00 98.50 118 ARG A CA 1
ATOM 876 C C . ARG A 1 118 ? -0.479 -14.577 -2.198 1.00 98.50 118 ARG A C 1
ATOM 878 O O . ARG A 1 118 ? 0.649 -15.044 -2.028 1.00 98.50 118 ARG A O 1
ATOM 885 N N . LYS A 1 119 ? -1.100 -14.660 -3.379 1.00 97.56 119 LYS A N 1
ATOM 886 C CA . LYS A 1 119 ? -0.502 -15.290 -4.573 1.00 97.56 119 LYS A CA 1
ATOM 887 C C . LYS A 1 119 ? 0.816 -14.617 -4.962 1.00 97.56 119 LYS A C 1
ATOM 889 O O . LYS A 1 119 ? 1.784 -15.298 -5.294 1.00 97.56 119 LYS A O 1
ATOM 894 N N . ARG A 1 120 ? 0.868 -13.285 -4.916 1.00 96.00 120 ARG A N 1
ATOM 895 C CA . ARG A 1 120 ? 2.076 -12.521 -5.241 1.00 96.00 120 ARG A CA 1
ATOM 896 C C . ARG A 1 120 ? 3.184 -12.764 -4.219 1.00 96.00 120 ARG A C 1
ATOM 898 O O . ARG A 1 120 ? 4.323 -13.002 -4.610 1.00 96.00 120 ARG A O 1
ATOM 905 N N . LEU A 1 121 ? 2.849 -12.760 -2.930 1.00 97.94 121 LEU A N 1
ATOM 906 C CA . LEU A 1 121 ? 3.815 -12.957 -1.849 1.00 97.94 121 LEU A CA 1
ATOM 907 C C . LEU A 1 121 ? 4.334 -14.395 -1.753 1.00 97.94 121 LEU A C 1
ATOM 909 O O . LEU A 1 121 ? 5.498 -14.593 -1.405 1.00 97.94 121 LEU A O 1
ATOM 913 N N . THR A 1 122 ? 3.516 -15.395 -2.093 1.00 98.00 122 THR A N 1
ATOM 914 C CA . THR A 1 122 ? 3.895 -16.824 -2.089 1.00 98.00 122 THR A CA 1
ATOM 915 C C . THR A 1 122 ? 4.646 -17.268 -3.340 1.00 98.00 122 THR A C 1
ATOM 917 O O . THR A 1 122 ? 5.133 -18.397 -3.383 1.00 98.00 122 THR A O 1
ATOM 920 N N . ARG A 1 123 ? 4.791 -16.392 -4.341 1.00 96.62 123 ARG A N 1
ATOM 921 C CA . ARG A 1 123 ? 5.501 -16.707 -5.583 1.00 96.62 123 ARG A CA 1
ATOM 922 C C . ARG A 1 123 ? 6.917 -17.220 -5.317 1.00 96.62 123 ARG A C 1
ATOM 924 O O . ARG A 1 123 ? 7.625 -16.717 -4.441 1.00 96.62 123 ARG A O 1
ATOM 931 N N . ASP A 1 124 ? 7.338 -18.202 -6.105 1.00 98.19 124 ASP A N 1
ATOM 932 C CA . ASP A 1 124 ? 8.704 -18.702 -6.048 1.00 98.19 124 ASP A CA 1
ATOM 933 C C . ASP A 1 124 ? 9.705 -17.614 -6.512 1.00 98.19 124 ASP A C 1
ATOM 935 O O . ASP A 1 124 ? 9.516 -17.005 -7.576 1.00 98.19 124 ASP A O 1
ATOM 939 N N . PRO A 1 125 ? 10.755 -17.311 -5.724 1.00 98.31 125 PRO A N 1
ATOM 940 C CA . PRO A 1 125 ? 11.746 -16.306 -6.095 1.00 98.31 125 PRO A CA 1
ATOM 941 C C . PRO A 1 125 ? 12.494 -16.596 -7.402 1.00 98.31 125 PRO A C 1
ATOM 943 O O . PRO A 1 125 ? 12.843 -15.646 -8.104 1.00 98.31 125 PRO A O 1
ATOM 946 N N . ASP A 1 126 ? 12.731 -17.864 -7.747 1.00 98.44 126 ASP A N 1
ATOM 947 C CA . ASP A 1 126 ? 13.419 -18.244 -8.983 1.00 98.44 126 ASP A CA 1
ATOM 948 C C . ASP A 1 126 ? 12.502 -18.040 -10.199 1.00 98.44 126 ASP A C 1
ATOM 950 O O . ASP A 1 126 ? 12.957 -17.551 -11.238 1.00 98.44 126 ASP A O 1
ATOM 954 N N . ASP A 1 127 ? 11.197 -18.293 -10.053 1.00 98.44 127 ASP A N 1
ATOM 955 C CA . ASP A 1 127 ? 10.198 -17.977 -11.085 1.00 98.44 127 ASP A CA 1
ATOM 956 C C . ASP A 1 127 ? 10.087 -16.463 -11.330 1.00 98.44 127 ASP A C 1
ATOM 958 O O . ASP A 1 127 ? 9.981 -16.007 -12.475 1.00 98.44 127 ASP A O 1
ATOM 962 N N . LEU A 1 128 ? 10.122 -15.653 -10.264 1.00 98.50 128 LEU A N 1
ATOM 963 C CA . LEU A 1 128 ? 10.189 -14.193 -10.385 1.00 98.50 128 LEU A CA 1
ATOM 964 C C . LEU A 1 128 ? 11.492 -13.754 -11.067 1.00 98.50 128 LEU A C 1
ATOM 966 O O . LEU A 1 128 ? 11.466 -12.948 -11.998 1.00 98.50 128 LEU A O 1
ATOM 970 N N . ALA A 1 129 ? 12.630 -14.314 -10.652 1.00 98.62 129 ALA A N 1
ATOM 971 C CA . ALA A 1 129 ? 13.931 -14.010 -11.236 1.00 98.62 129 ALA A CA 1
ATOM 972 C C . ALA A 1 129 ? 13.982 -14.335 -12.736 1.00 98.62 129 ALA A C 1
ATOM 974 O O . ALA A 1 129 ? 14.535 -13.561 -13.523 1.00 98.62 129 ALA A O 1
ATOM 975 N N . ALA A 1 130 ? 13.398 -15.462 -13.149 1.00 98.56 130 ALA A N 1
ATOM 976 C CA . ALA A 1 130 ? 13.327 -15.871 -14.545 1.00 98.56 130 ALA A CA 1
ATOM 977 C C . ALA A 1 130 ? 12.461 -14.919 -15.386 1.00 98.56 130 ALA A C 1
ATOM 979 O O . ALA A 1 130 ? 12.883 -14.522 -16.478 1.00 98.56 130 ALA A O 1
ATOM 980 N N . ALA A 1 131 ? 11.288 -14.522 -14.878 1.00 98.38 131 ALA A N 1
ATOM 981 C CA . ALA A 1 131 ? 10.403 -13.566 -15.546 1.00 98.38 131 ALA A CA 1
ATOM 982 C C . ALA A 1 131 ? 11.068 -12.193 -15.705 1.00 98.38 131 ALA A C 1
ATOM 984 O O . ALA A 1 131 ? 11.204 -11.695 -16.825 1.00 98.38 131 ALA A O 1
ATOM 985 N N . VAL A 1 132 ? 11.598 -11.640 -14.610 1.00 98.50 132 VAL A N 1
ATOM 986 C CA . VAL A 1 132 ? 12.284 -10.341 -14.612 1.00 98.50 132 VAL A CA 1
ATOM 987 C C . VAL A 1 132 ? 13.482 -10.350 -15.553 1.00 98.50 132 VAL A C 1
ATOM 989 O O . VAL A 1 132 ? 13.647 -9.423 -16.341 1.00 98.50 132 VAL A O 1
ATOM 992 N N . ARG A 1 133 ? 14.296 -11.413 -15.544 1.00 98.56 133 ARG A N 1
ATOM 993 C CA . ARG A 1 133 ? 15.437 -11.548 -16.461 1.00 98.56 133 ARG A CA 1
ATOM 994 C C . ARG A 1 133 ? 14.998 -11.523 -17.921 1.00 98.56 133 ARG A C 1
ATOM 996 O O . ARG A 1 133 ? 15.609 -10.811 -18.715 1.00 98.56 133 ARG A O 1
ATOM 1003 N N . ARG A 1 134 ? 13.978 -12.311 -18.279 1.00 98.12 134 ARG A N 1
ATOM 1004 C CA . ARG A 1 134 ? 13.447 -12.366 -19.649 1.00 98.12 134 ARG A CA 1
ATOM 1005 C C . ARG A 1 134 ? 12.986 -10.988 -20.110 1.00 98.12 134 ARG A C 1
ATOM 1007 O O . ARG A 1 134 ? 13.456 -10.506 -21.136 1.00 98.12 134 ARG A O 1
ATOM 1014 N N . ASN A 1 135 ? 12.116 -10.355 -19.329 1.00 98.19 135 ASN A N 1
ATOM 1015 C CA . ASN A 1 135 ? 11.498 -9.086 -19.693 1.00 98.19 135 ASN A CA 1
ATOM 1016 C C . ASN A 1 135 ? 12.537 -7.954 -19.728 1.00 98.19 135 ASN A C 1
ATOM 1018 O O . ASN A 1 135 ? 12.540 -7.161 -20.664 1.00 98.19 135 ASN A O 1
ATOM 1022 N N . ALA A 1 136 ? 13.482 -7.925 -18.781 1.00 97.81 136 ALA A N 1
ATOM 1023 C CA . ALA A 1 136 ? 14.584 -6.964 -18.761 1.00 97.81 136 ALA A CA 1
ATOM 1024 C C . ALA A 1 136 ? 15.477 -7.067 -20.012 1.00 97.81 136 ALA A C 1
ATOM 1026 O O . ALA A 1 136 ? 15.789 -6.049 -20.632 1.00 97.81 136 ALA A O 1
ATOM 1027 N N . VAL A 1 137 ? 15.857 -8.285 -20.422 1.00 97.62 137 VAL A N 1
ATOM 1028 C CA . VAL A 1 137 ? 16.634 -8.501 -21.657 1.00 97.62 137 VAL A CA 1
ATOM 1029 C C . VAL A 1 137 ? 15.850 -8.044 -22.880 1.00 97.62 137 VAL A C 1
ATOM 1031 O O . VAL A 1 137 ? 16.419 -7.403 -23.764 1.00 97.62 137 VAL A O 1
ATOM 1034 N N . GLU A 1 138 ? 14.552 -8.336 -22.925 1.00 95.44 138 GLU A N 1
ATOM 1035 C CA . GLU A 1 138 ? 13.694 -7.957 -24.044 1.00 95.44 138 GLU A CA 1
ATOM 1036 C C . GLU A 1 138 ? 13.575 -6.434 -24.206 1.00 95.44 138 GLU A C 1
ATOM 1038 O O . GLU A 1 138 ? 13.651 -5.931 -25.326 1.00 95.44 138 GLU A O 1
ATOM 1043 N N . VAL A 1 139 ? 13.481 -5.686 -23.101 1.00 91.75 139 VAL A N 1
ATOM 1044 C CA . VAL A 1 139 ? 13.467 -4.209 -23.122 1.00 91.75 139 VAL A CA 1
ATOM 1045 C C . VAL A 1 139 ? 14.864 -3.586 -23.250 1.00 91.75 139 VAL A C 1
ATOM 1047 O O . VAL A 1 139 ? 15.014 -2.368 -23.171 1.00 91.75 139 VAL A O 1
ATOM 1050 N N . GLY A 1 140 ? 15.895 -4.404 -23.487 1.00 94.19 140 GLY A N 1
ATOM 1051 C CA . GLY A 1 140 ? 17.232 -3.944 -23.851 1.00 94.19 140 GLY A CA 1
ATOM 1052 C C . GLY A 1 140 ? 18.225 -3.806 -22.697 1.00 94.19 140 GLY A C 1
ATOM 1053 O O . GLY A 1 140 ? 19.219 -3.104 -22.868 1.00 94.19 140 GLY A O 1
ATOM 1054 N N . ILE A 1 141 ? 18.003 -4.469 -21.555 1.00 96.88 141 ILE A N 1
ATOM 1055 C CA . ILE A 1 141 ? 18.952 -4.553 -20.430 1.00 96.88 141 ILE A CA 1
ATOM 1056 C C . ILE A 1 141 ? 19.775 -5.850 -20.566 1.00 96.88 141 ILE A C 1
ATOM 1058 O O . ILE A 1 141 ? 19.290 -6.922 -20.201 1.00 96.88 141 ILE A O 1
ATOM 1062 N N . PRO A 1 142 ? 21.023 -5.813 -21.083 1.00 93.69 142 PRO A N 1
ATOM 1063 C CA . PRO A 1 142 ? 21.750 -7.037 -21.437 1.00 93.69 142 PRO A CA 1
ATOM 1064 C C . PRO A 1 142 ? 22.269 -7.821 -20.224 1.00 93.69 142 PRO A C 1
ATOM 1066 O O . PRO A 1 142 ? 22.427 -9.037 -20.306 1.00 93.69 142 PRO A O 1
ATOM 1069 N N . ASP A 1 143 ? 22.541 -7.130 -19.114 1.00 97.19 143 ASP A N 1
ATOM 1070 C CA . ASP A 1 143 ? 22.934 -7.723 -17.832 1.00 97.19 143 ASP A CA 1
ATOM 1071 C C . ASP A 1 143 ? 21.920 -7.323 -16.747 1.00 97.19 143 ASP A C 1
ATOM 1073 O O . ASP A 1 143 ? 22.138 -6.347 -16.028 1.00 97.19 143 ASP A O 1
ATOM 1077 N N . PRO A 1 144 ? 20.787 -8.042 -16.640 1.00 97.75 144 PRO A N 1
ATOM 1078 C CA . PRO A 1 144 ? 19.681 -7.667 -15.764 1.00 97.75 144 PRO A CA 1
ATOM 1079 C C . PRO A 1 144 ? 19.876 -8.143 -14.317 1.00 97.75 144 PRO A C 1
ATOM 1081 O O . PRO A 1 144 ? 18.903 -8.346 -13.589 1.00 97.75 144 PRO A O 1
ATOM 1084 N N . LYS A 1 145 ? 21.118 -8.424 -13.890 1.00 98.19 145 LYS A N 1
ATOM 1085 C CA . LYS A 1 145 ? 21.386 -8.963 -12.550 1.00 98.19 145 LYS A CA 1
ATOM 1086 C C . LYS A 1 145 ? 20.809 -8.053 -11.463 1.00 98.19 145 LYS A C 1
ATOM 1088 O O . LYS A 1 145 ? 20.173 -8.537 -10.537 1.00 98.19 145 LYS A O 1
ATOM 1093 N N . LYS A 1 146 ? 20.989 -6.739 -11.600 1.00 98.12 146 LYS A N 1
ATOM 1094 C CA . LYS A 1 146 ? 20.532 -5.753 -10.615 1.00 98.12 146 LYS A CA 1
ATOM 1095 C C . LYS A 1 146 ? 19.007 -5.714 -10.506 1.00 98.12 146 LYS A C 1
ATOM 1097 O O . LYS A 1 146 ? 18.476 -5.542 -9.416 1.00 98.12 146 LYS A O 1
ATOM 1102 N N . GLU A 1 147 ? 18.312 -5.833 -11.628 1.00 98.06 147 GLU A N 1
ATOM 1103 C CA . GLU A 1 147 ? 16.855 -5.817 -11.737 1.00 98.06 147 GLU A CA 1
ATOM 1104 C C . GLU A 1 147 ? 16.264 -7.081 -11.111 1.00 98.06 147 GLU A C 1
ATOM 1106 O O . GLU A 1 147 ? 15.314 -6.991 -10.336 1.00 98.06 147 GLU A O 1
ATOM 1111 N N . VAL A 1 148 ? 16.884 -8.233 -11.385 1.00 98.56 148 VAL A N 1
ATOM 1112 C CA . VAL A 1 148 ? 16.542 -9.517 -10.763 1.00 98.56 148 VAL A CA 1
ATOM 1113 C C . VAL A 1 148 ? 16.756 -9.466 -9.253 1.00 98.56 148 VAL A C 1
ATOM 1115 O O . VAL A 1 148 ? 15.817 -9.743 -8.510 1.00 98.56 148 VAL A O 1
ATOM 1118 N N . ASP A 1 149 ? 17.950 -9.067 -8.801 1.00 98.44 149 ASP A N 1
ATOM 1119 C CA . ASP A 1 149 ? 18.289 -8.989 -7.375 1.00 98.44 149 ASP A CA 1
ATOM 1120 C C . ASP A 1 149 ? 17.299 -8.060 -6.648 1.00 98.44 149 ASP A C 1
ATOM 1122 O O . ASP A 1 149 ? 16.706 -8.443 -5.645 1.00 98.44 149 ASP A O 1
ATOM 1126 N N . ARG A 1 150 ? 17.007 -6.880 -7.216 1.00 97.31 150 ARG A N 1
ATOM 1127 C CA . ARG A 1 150 ? 16.018 -5.938 -6.664 1.00 97.31 150 ARG A CA 1
ATOM 1128 C C . ARG A 1 150 ? 14.616 -6.528 -6.557 1.00 97.31 150 ARG A C 1
ATOM 1130 O O . ARG A 1 150 ? 13.970 -6.323 -5.533 1.00 97.31 150 ARG A O 1
ATOM 1137 N N . ALA A 1 151 ? 14.129 -7.209 -7.593 1.00 97.94 151 ALA A N 1
ATOM 1138 C CA . ALA A 1 151 ? 12.786 -7.784 -7.589 1.00 97.94 151 ALA A CA 1
ATOM 1139 C C . ALA A 1 151 ? 12.661 -8.911 -6.553 1.00 97.94 151 ALA A C 1
ATOM 1141 O O . ALA A 1 151 ? 11.709 -8.932 -5.773 1.00 97.94 151 ALA A O 1
ATOM 1142 N N . VAL A 1 152 ? 13.654 -9.801 -6.496 1.00 98.56 152 VAL A N 1
ATOM 1143 C CA . VAL A 1 152 ? 13.700 -10.907 -5.531 1.00 98.56 152 VAL A CA 1
ATOM 1144 C C . VAL A 1 152 ? 13.844 -10.392 -4.099 1.00 98.56 152 VAL A C 1
ATOM 1146 O O . VAL A 1 152 ? 13.119 -10.841 -3.210 1.00 98.56 152 VAL A O 1
ATOM 1149 N N . ASP A 1 153 ? 14.726 -9.423 -3.861 1.00 98.19 153 ASP A N 1
ATOM 1150 C CA . ASP A 1 153 ? 14.902 -8.820 -2.538 1.00 98.19 153 ASP A CA 1
ATOM 1151 C C . ASP A 1 153 ? 13.661 -8.031 -2.110 1.00 98.19 153 ASP A C 1
ATOM 1153 O O . ASP A 1 153 ? 13.312 -8.023 -0.932 1.00 98.19 153 ASP A O 1
ATOM 1157 N N . SER A 1 154 ? 12.956 -7.391 -3.048 1.00 96.81 154 SER A N 1
ATOM 1158 C CA . SER A 1 154 ? 11.663 -6.763 -2.766 1.00 96.81 154 SER A CA 1
ATOM 1159 C C . SER A 1 154 ? 10.613 -7.794 -2.361 1.00 96.81 154 SER A C 1
ATOM 1161 O O . SER A 1 154 ? 9.964 -7.606 -1.341 1.00 96.81 154 SER A O 1
ATOM 1163 N N . LEU A 1 155 ? 10.476 -8.900 -3.101 1.00 98.06 155 LEU A N 1
ATOM 1164 C CA . LEU A 1 155 ? 9.546 -9.978 -2.751 1.00 98.06 155 LEU A CA 1
ATOM 1165 C C . LEU A 1 155 ? 9.830 -10.530 -1.349 1.00 98.06 155 LEU A C 1
ATOM 1167 O O . LEU A 1 155 ? 8.909 -10.700 -0.556 1.00 98.06 155 LEU A O 1
ATOM 1171 N N . ARG A 1 156 ? 11.105 -10.783 -1.029 1.00 98.25 156 ARG A N 1
ATOM 1172 C CA . ARG A 1 156 ? 11.520 -11.286 0.289 1.00 98.25 156 ARG A CA 1
ATOM 1173 C C . ARG A 1 156 ? 11.213 -10.296 1.406 1.00 98.25 156 ARG A C 1
ATOM 1175 O O . ARG A 1 156 ? 10.667 -10.699 2.424 1.00 98.25 156 ARG A O 1
ATOM 1182 N N . ARG A 1 157 ? 11.538 -9.013 1.220 1.00 96.88 157 ARG A N 1
ATOM 1183 C CA . ARG A 1 157 ? 11.235 -7.976 2.218 1.00 96.88 157 ARG A CA 1
ATOM 1184 C C . ARG A 1 157 ? 9.733 -7.844 2.447 1.00 96.88 157 ARG A C 1
ATOM 1186 O O . ARG A 1 157 ? 9.311 -7.864 3.596 1.00 96.88 157 ARG A O 1
ATOM 1193 N N . ASN A 1 158 ? 8.945 -7.801 1.376 1.00 97.38 158 ASN A N 1
ATOM 1194 C CA . ASN A 1 158 ? 7.489 -7.719 1.457 1.00 97.38 158 ASN A CA 1
ATOM 1195 C C . ASN A 1 158 ? 6.900 -8.949 2.168 1.00 97.38 158 ASN A C 1
ATOM 1197 O O . ASN A 1 158 ? 6.057 -8.789 3.038 1.00 97.38 158 ASN A O 1
ATOM 1201 N N . ARG A 1 159 ? 7.400 -10.161 1.873 1.00 97.69 159 ARG A N 1
ATOM 1202 C CA . ARG A 1 159 ? 7.004 -11.406 2.559 1.00 97.69 159 ARG A CA 1
ATOM 1203 C C . ARG A 1 159 ? 7.350 -11.400 4.048 1.00 97.69 159 ARG A C 1
ATOM 1205 O O . ARG A 1 159 ? 6.602 -11.950 4.837 1.00 97.69 159 ARG A O 1
ATOM 1212 N N . ASN A 1 160 ? 8.481 -10.815 4.431 1.00 96.88 160 ASN A N 1
ATOM 1213 C CA . ASN A 1 160 ? 8.860 -10.725 5.841 1.00 96.88 160 ASN A CA 1
ATOM 1214 C C . ASN A 1 160 ? 7.997 -9.712 6.605 1.00 96.88 160 ASN A C 1
ATOM 1216 O O . ASN A 1 160 ? 7.730 -9.921 7.780 1.00 96.88 160 ASN A O 1
ATOM 1220 N N . CYS A 1 161 ? 7.597 -8.618 5.951 1.00 97.00 161 CYS A N 1
ATOM 1221 C CA . CYS A 1 161 ? 6.745 -7.591 6.553 1.00 97.00 161 CYS A CA 1
ATOM 1222 C C . CYS A 1 161 ? 5.298 -8.093 6.675 1.00 97.00 161 CYS A C 1
ATOM 1224 O O . CYS A 1 161 ? 4.721 -8.059 7.756 1.00 97.00 161 CYS A O 1
ATOM 1226 N N . LEU A 1 162 ? 4.768 -8.658 5.586 1.00 98.12 162 LEU A N 1
ATOM 1227 C CA . LEU A 1 162 ? 3.451 -9.282 5.500 1.00 98.12 162 LEU A CA 1
ATOM 1228 C C . LEU A 1 162 ? 3.600 -10.779 5.159 1.00 98.12 162 LEU A C 1
ATOM 1230 O O . LEU A 1 162 ? 3.571 -11.148 3.977 1.00 98.12 162 LEU A O 1
ATOM 1234 N N . PRO A 1 163 ? 3.789 -11.654 6.164 1.00 98.19 163 PRO A N 1
ATOM 1235 C CA . PRO A 1 163 ? 3.792 -13.097 5.953 1.00 98.19 163 PRO A CA 1
ATOM 1236 C C . PRO A 1 163 ? 2.462 -13.574 5.341 1.00 98.19 163 PRO A C 1
ATOM 1238 O O . PRO A 1 163 ? 1.398 -13.232 5.856 1.00 98.19 163 PRO A O 1
ATOM 1241 N N . PRO A 1 164 ? 2.472 -14.352 4.241 1.00 98.00 164 PRO A N 1
ATOM 1242 C CA . PRO A 1 164 ? 1.251 -14.821 3.580 1.00 98.00 164 PRO A CA 1
ATOM 1243 C C . PRO A 1 164 ? 0.283 -15.605 4.471 1.00 98.00 164 PRO A C 1
ATOM 1245 O O . PRO A 1 164 ? -0.918 -15.626 4.198 1.00 98.00 164 PRO A O 1
ATOM 1248 N N . GLU A 1 165 ? 0.818 -16.287 5.481 1.00 98.00 165 GLU A N 1
ATOM 1249 C CA . GLU A 1 165 ? 0.088 -17.040 6.497 1.00 98.00 165 GLU A CA 1
ATOM 1250 C C . GLU A 1 165 ? -0.641 -16.154 7.508 1.00 98.00 165 GLU A C 1
ATOM 1252 O O . GLU A 1 165 ? -1.579 -16.635 8.129 1.00 98.00 165 GLU A O 1
ATOM 1257 N N . HIS A 1 166 ? -0.237 -14.888 7.649 1.00 98.44 166 HIS A N 1
ATOM 1258 C CA . HIS A 1 166 ? -0.924 -13.910 8.491 1.00 98.44 166 HIS A CA 1
ATOM 1259 C C . HIS A 1 166 ? -2.078 -13.229 7.765 1.00 98.44 166 HIS A C 1
ATOM 1261 O O . HIS A 1 166 ? -2.830 -12.511 8.393 1.00 98.44 166 HIS A O 1
ATOM 1267 N N . ILE A 1 167 ? -2.213 -13.398 6.447 1.00 98.69 167 ILE A N 1
ATOM 1268 C CA . ILE A 1 167 ? -3.391 -12.903 5.734 1.00 98.69 167 ILE A CA 1
ATOM 1269 C C . ILE A 1 167 ? -4.541 -13.844 6.079 1.00 98.69 167 ILE A C 1
ATOM 1271 O O . ILE A 1 167 ? -4.438 -15.033 5.777 1.00 98.69 167 ILE A O 1
ATOM 1275 N N . ASP A 1 168 ? -5.642 -13.329 6.612 1.00 98.69 168 ASP A N 1
ATOM 1276 C CA . ASP A 1 168 ? -6.848 -14.118 6.872 1.00 98.69 168 ASP A CA 1
ATOM 1277 C C . ASP A 1 168 ? -7.808 -14.025 5.689 1.00 98.69 168 ASP A C 1
ATOM 1279 O O . ASP A 1 168 ? -8.239 -15.042 5.134 1.00 98.69 168 ASP A O 1
ATOM 1283 N N . ILE A 1 169 ? -8.080 -12.794 5.245 1.00 98.69 169 ILE A N 1
ATOM 1284 C CA . ILE A 1 169 ? -9.121 -12.486 4.264 1.00 98.69 169 ILE A CA 1
ATOM 1285 C C . ILE A 1 169 ? -8.522 -11.755 3.053 1.00 98.69 169 ILE A C 1
ATOM 1287 O O . ILE A 1 169 ? -7.817 -10.753 3.164 1.00 98.69 169 ILE A O 1
ATOM 1291 N N . GLU A 1 170 ? -8.824 -12.278 1.864 1.00 98.62 170 GLU A N 1
ATOM 1292 C CA . GLU A 1 170 ? -8.512 -11.664 0.570 1.00 98.62 170 GLU A CA 1
ATOM 1293 C C . GLU A 1 170 ? -9.822 -11.205 -0.082 1.00 98.62 170 GLU A C 1
ATOM 1295 O O . GLU A 1 170 ? -10.588 -12.035 -0.570 1.00 98.62 170 GLU A O 1
ATOM 1300 N N . LEU A 1 171 ? -10.065 -9.895 -0.085 1.00 98.69 171 LEU A N 1
ATOM 1301 C CA . LEU A 1 171 ? -11.280 -9.275 -0.614 1.00 98.69 171 LEU A CA 1
ATOM 1302 C C . LEU A 1 171 ? -11.213 -9.168 -2.139 1.00 98.69 171 LEU A C 1
ATOM 1304 O O . LEU A 1 171 ? -10.210 -8.719 -2.702 1.00 98.69 171 LEU A O 1
ATOM 1308 N N . ALA A 1 172 ? -12.278 -9.553 -2.831 1.00 98.56 172 ALA A N 1
ATOM 1309 C CA . ALA A 1 172 ? -12.414 -9.307 -4.258 1.00 98.56 172 ALA A CA 1
ATOM 1310 C C . ALA A 1 172 ? -12.612 -7.801 -4.546 1.00 98.56 172 ALA A C 1
ATOM 1312 O O . ALA A 1 172 ? -13.101 -7.060 -3.693 1.00 98.56 172 ALA A O 1
ATOM 1313 N N . PRO A 1 173 ? -12.281 -7.317 -5.757 1.00 98.19 173 PRO A N 1
ATOM 1314 C CA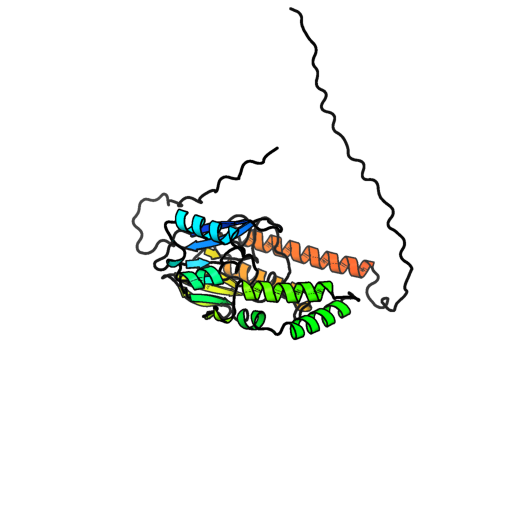 . PRO A 1 173 ? -12.585 -5.942 -6.149 1.00 98.19 173 PRO A CA 1
ATOM 1315 C C . PRO A 1 173 ? -14.082 -5.615 -6.014 1.00 98.19 173 PRO A C 1
ATOM 1317 O O . PRO A 1 173 ? -14.922 -6.306 -6.593 1.00 98.19 173 PRO A O 1
ATOM 1320 N N . GLY A 1 174 ? -14.400 -4.550 -5.278 1.00 97.75 174 GLY A N 1
ATOM 1321 C CA . GLY A 1 174 ? -15.762 -4.107 -4.960 1.00 97.75 174 GLY A CA 1
ATOM 1322 C C . GLY A 1 174 ? -16.448 -4.902 -3.843 1.00 97.75 174 GLY A C 1
ATOM 1323 O O . GLY A 1 174 ? -17.623 -4.669 -3.570 1.00 97.75 174 GLY A O 1
ATOM 1324 N N . GLU A 1 175 ? -15.758 -5.857 -3.213 1.00 98.38 175 GLU A N 1
ATOM 1325 C CA . GLU A 1 175 ? -16.288 -6.582 -2.059 1.00 98.38 175 GLU A CA 1
ATOM 1326 C C . GLU A 1 175 ? -16.331 -5.683 -0.822 1.00 98.38 175 GLU A C 1
ATOM 1328 O O . GLU A 1 175 ? -15.433 -4.869 -0.593 1.00 98.38 175 GLU A O 1
ATOM 1333 N N . THR A 1 176 ? -17.382 -5.855 -0.019 1.00 98.12 176 THR A N 1
ATOM 1334 C CA . THR A 1 176 ? -17.558 -5.162 1.256 1.00 98.12 176 THR A CA 1
ATOM 1335 C C . THR A 1 176 ? -17.343 -6.102 2.433 1.00 98.12 176 THR A C 1
ATOM 1337 O O . THR A 1 176 ? -17.829 -7.233 2.401 1.00 98.12 176 THR A O 1
ATOM 1340 N N . VAL A 1 177 ? -16.711 -5.613 3.496 1.00 97.44 177 VAL A N 1
ATOM 1341 C CA . VAL A 1 177 ? -16.471 -6.353 4.739 1.00 97.44 177 VAL A CA 1
ATOM 1342 C C . VAL A 1 177 ? -16.847 -5.518 5.959 1.00 97.44 177 V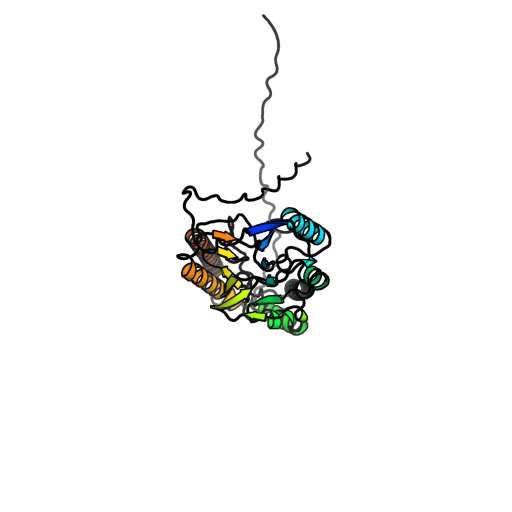AL A C 1
ATOM 1344 O O . VAL A 1 177 ? -16.729 -4.296 5.928 1.00 97.44 177 VAL A O 1
ATOM 1347 N N . GLU A 1 178 ? -17.296 -6.179 7.023 1.00 97.75 178 GLU A N 1
ATOM 1348 C CA . GLU A 1 178 ? -17.499 -5.563 8.336 1.00 97.75 178 GLU A CA 1
ATOM 1349 C C . GLU A 1 178 ? -16.239 -5.763 9.186 1.00 97.75 178 GLU A C 1
ATOM 1351 O O . GLU A 1 178 ? -15.774 -6.895 9.332 1.00 97.75 178 GLU A O 1
ATOM 1356 N N . ALA A 1 179 ? -15.704 -4.681 9.743 1.00 96.38 179 ALA A N 1
ATOM 1357 C CA . ALA A 1 179 ? -14.585 -4.685 10.680 1.00 96.38 179 ALA A CA 1
ATOM 1358 C C . ALA A 1 179 ? -14.832 -3.594 11.728 1.00 96.38 179 ALA A C 1
ATOM 1360 O O . ALA A 1 179 ? -15.142 -2.463 11.357 1.00 96.38 179 ALA A O 1
ATOM 1361 N N . GLY A 1 180 ? -14.758 -3.925 13.019 1.00 94.81 180 GLY A N 1
ATOM 1362 C CA . GLY A 1 180 ? -14.949 -2.979 14.125 1.00 94.81 180 GLY A CA 1
ATOM 1363 C C . GLY A 1 180 ? -16.249 -2.184 14.083 1.00 94.81 180 GLY A C 1
ATOM 1364 O O . GLY A 1 180 ? -16.277 -1.007 14.430 1.00 94.81 180 GLY A O 1
ATOM 1365 N N . GLY A 1 181 ? -17.330 -2.812 13.613 1.00 94.62 181 GLY A N 1
ATOM 1366 C CA . GLY A 1 181 ? -18.638 -2.168 13.457 1.00 94.62 181 GLY A CA 1
ATOM 1367 C C . GLY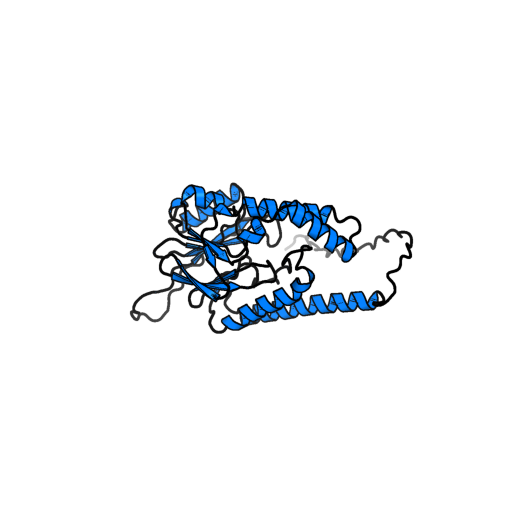 A 1 181 ? -18.746 -1.211 12.262 1.00 94.62 181 GLY A C 1
ATOM 1368 O O . GLY A 1 181 ? -19.753 -0.513 12.136 1.00 94.62 181 GLY A O 1
ATOM 1369 N N . LEU A 1 182 ? -17.735 -1.173 11.387 1.00 96.56 182 LEU A N 1
ATOM 1370 C CA . LEU A 1 182 ? -17.704 -0.367 10.171 1.00 96.56 182 LEU A CA 1
ATOM 1371 C C . LEU A 1 182 ? -17.727 -1.248 8.916 1.00 96.56 182 LEU A C 1
ATOM 1373 O O . LEU A 1 182 ? -17.009 -2.244 8.820 1.00 96.56 182 LEU A O 1
ATOM 1377 N N . THR A 1 183 ? -18.460 -0.804 7.895 1.00 97.75 183 THR A N 1
ATOM 1378 C CA . THR A 1 183 ? -18.418 -1.411 6.559 1.00 97.75 183 THR A CA 1
ATOM 1379 C C . THR A 1 183 ? -17.311 -0.781 5.711 1.00 97.75 183 THR A C 1
ATOM 1381 O O . THR A 1 183 ? -17.336 0.431 5.474 1.00 97.75 183 THR A O 1
ATOM 1384 N N . PHE A 1 184 ? -16.398 -1.593 5.179 1.00 98.56 184 PHE A N 1
ATOM 1385 C CA . PHE A 1 184 ? -15.381 -1.179 4.209 1.00 98.56 184 PHE A CA 1
ATOM 1386 C C . PHE A 1 184 ? -15.614 -1.813 2.845 1.00 98.56 184 PHE A C 1
ATOM 1388 O O . PHE A 1 184 ? -15.845 -3.011 2.759 1.00 98.56 184 PHE A O 1
ATOM 1395 N N . GLU A 1 185 ? -15.483 -1.033 1.776 1.00 98.69 185 GLU A N 1
ATOM 1396 C CA . GLU A 1 185 ? -15.441 -1.499 0.386 1.00 98.69 185 GLU A CA 1
ATOM 1397 C C . GLU A 1 185 ? -13.988 -1.530 -0.114 1.00 98.69 185 GLU A C 1
ATOM 1399 O O . GLU A 1 185 ? -13.271 -0.532 -0.004 1.00 98.69 185 GLU A O 1
ATOM 1404 N N . ALA A 1 186 ? -13.549 -2.659 -0.679 1.00 98.69 186 ALA A N 1
ATOM 1405 C CA . ALA A 1 186 ? -12.216 -2.811 -1.261 1.00 98.69 186 ALA A CA 1
ATOM 1406 C C . ALA A 1 186 ? -12.210 -2.423 -2.748 1.00 98.69 186 ALA A C 1
ATOM 1408 O O . ALA A 1 186 ? -12.633 -3.187 -3.616 1.00 98.69 186 ALA A O 1
ATOM 1409 N N . ILE A 1 187 ? -11.686 -1.244 -3.071 1.00 98.75 187 ILE A N 1
ATOM 1410 C CA . ILE A 1 187 ? -11.595 -0.742 -4.445 1.00 98.75 187 ILE A CA 1
ATOM 1411 C C . ILE A 1 187 ? -10.233 -1.127 -5.018 1.00 98.75 187 ILE A C 1
ATOM 1413 O O . ILE A 1 187 ? -9.194 -0.725 -4.498 1.00 98.75 187 ILE A O 1
ATOM 1417 N N . HIS A 1 188 ? -10.215 -1.886 -6.114 1.00 98.69 188 HIS A N 1
ATOM 1418 C CA . HIS A 1 188 ? -8.962 -2.228 -6.788 1.00 98.69 188 HIS A CA 1
ATOM 1419 C C . HIS A 1 188 ? -8.413 -1.019 -7.545 1.00 98.69 188 HIS A C 1
ATOM 1421 O O . HIS A 1 188 ? -9.008 -0.570 -8.524 1.00 98.69 188 HIS A O 1
ATOM 1427 N N . VAL A 1 189 ? -7.252 -0.530 -7.113 1.00 98.31 189 VAL A N 1
ATOM 1428 C CA . VAL A 1 189 ? -6.579 0.643 -7.682 1.00 98.31 189 VAL A CA 1
ATOM 1429 C C . VAL A 1 189 ? -5.179 0.262 -8.180 1.00 98.31 189 VAL A C 1
ATOM 1431 O O . VAL A 1 189 ? -4.166 0.622 -7.586 1.00 98.31 189 VAL A O 1
ATOM 1434 N N . PRO A 1 190 ? -5.072 -0.536 -9.259 1.00 97.44 190 PRO A N 1
ATOM 1435 C CA . PRO A 1 190 ? -3.775 -0.978 -9.745 1.00 97.44 190 PRO A CA 1
ATOM 1436 C C . PRO A 1 1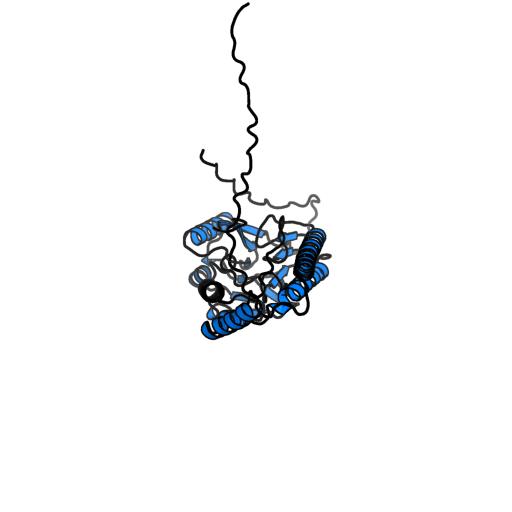90 ? -2.988 0.182 -10.361 1.00 97.44 190 PRO A C 1
ATOM 1438 O O . PRO A 1 190 ? -3.554 1.122 -10.904 1.00 97.44 190 PRO A O 1
ATOM 1441 N N . GLY A 1 191 ? -1.660 0.072 -10.356 1.00 94.69 191 GLY A N 1
ATOM 1442 C CA . GLY A 1 191 ? -0.781 1.015 -11.059 1.00 94.69 191 GLY A CA 1
ATOM 1443 C C . GLY A 1 191 ? 0.484 1.304 -10.277 1.00 94.69 191 GLY A C 1
ATOM 1444 O O . GLY A 1 191 ? 1.583 1.028 -10.760 1.00 94.69 191 GLY A O 1
ATOM 1445 N N . HIS A 1 192 ? 0.331 1.754 -9.032 1.00 95.94 192 HIS A N 1
ATOM 1446 C CA . HIS A 1 192 ? 1.442 1.789 -8.089 1.00 95.94 192 HIS A CA 1
ATOM 1447 C C . HIS A 1 192 ? 1.853 0.369 -7.695 1.00 95.94 192 HIS A C 1
ATOM 1449 O O . HIS A 1 192 ? 2.987 -0.025 -7.935 1.00 95.94 192 HIS A O 1
ATOM 1455 N N . GLN A 1 193 ? 0.915 -0.451 -7.228 1.00 96.19 193 GLN A N 1
ATOM 1456 C CA . GLN A 1 193 ? 1.111 -1.881 -7.003 1.00 96.19 193 GLN A CA 1
ATOM 1457 C C . GLN A 1 193 ? -0.039 -2.648 -7.678 1.00 96.19 193 GLN A C 1
ATOM 1459 O O . GLN A 1 193 ? -1.165 -2.168 -7.734 1.00 96.19 193 GLN A O 1
ATOM 1464 N N . GLU A 1 194 ? 0.240 -3.808 -8.278 1.00 96.81 194 GLU A N 1
ATOM 1465 C CA . GLU A 1 194 ? -0.759 -4.602 -9.017 1.00 96.81 194 GLU A CA 1
ATOM 1466 C C . GLU A 1 194 ? -2.016 -4.944 -8.213 1.00 96.81 194 GLU A C 1
ATOM 1468 O O . GLU A 1 194 ? -3.108 -4.832 -8.758 1.00 96.81 194 GLU A O 1
ATOM 1473 N N . ASN A 1 195 ? -1.876 -5.334 -6.946 1.00 96.62 195 ASN A N 1
ATOM 1474 C CA . ASN A 1 195 ? -2.978 -5.763 -6.085 1.00 96.62 195 ASN A CA 1
ATOM 1475 C C . ASN A 1 195 ? -3.243 -4.733 -4.980 1.00 96.62 195 ASN A C 1
ATOM 1477 O O . ASN A 1 195 ? -3.556 -5.108 -3.854 1.00 96.62 195 ASN A O 1
ATOM 1481 N N . GLN A 1 196 ? -3.069 -3.445 -5.279 1.00 98.06 196 GLN A N 1
ATOM 1482 C CA . GLN A 1 196 ? -3.381 -2.397 -4.319 1.00 98.06 196 GLN A CA 1
ATOM 1483 C C . GLN A 1 196 ? -4.893 -2.206 -4.178 1.00 98.06 196 GLN A C 1
ATOM 1485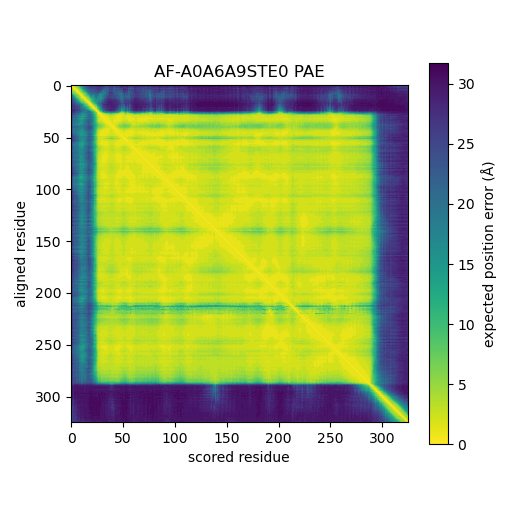 O O . GLN A 1 196 ? -5.599 -2.023 -5.174 1.00 98.06 196 GLN A O 1
ATOM 1490 N N . ALA A 1 197 ? -5.366 -2.198 -2.936 1.00 98.50 197 ALA A N 1
ATOM 1491 C CA . ALA A 1 197 ? -6.683 -1.707 -2.568 1.00 98.50 197 ALA A CA 1
ATOM 1492 C C . ALA A 1 197 ? -6.613 -0.250 -2.100 1.00 98.50 197 ALA A C 1
ATOM 1494 O O . ALA A 1 197 ? -5.670 0.154 -1.419 1.00 98.50 197 ALA A O 1
ATOM 1495 N N . ALA A 1 198 ? -7.659 0.503 -2.418 1.00 98.69 198 ALA A N 1
ATOM 1496 C CA . ALA A 1 198 ? -8.113 1.603 -1.590 1.00 98.69 198 ALA A CA 1
ATOM 1497 C C . ALA A 1 198 ? -9.328 1.111 -0.796 1.00 98.69 198 ALA A C 1
ATOM 1499 O O . ALA A 1 198 ? -10.214 0.472 -1.367 1.00 98.69 198 ALA A O 1
ATOM 1500 N N . PHE A 1 199 ? -9.376 1.392 0.503 1.00 98.75 199 PHE A N 1
ATOM 1501 C CA . PHE A 1 199 ? -10.507 1.006 1.346 1.00 98.75 199 PHE A CA 1
ATOM 1502 C C . PHE A 1 199 ? -11.428 2.201 1.554 1.00 98.75 199 PHE A C 1
ATOM 1504 O O . PHE A 1 199 ? -10.983 3.259 1.998 1.00 98.75 199 PHE A O 1
ATOM 1511 N N . ARG A 1 200 ? -12.710 2.042 1.229 1.00 98.50 200 ARG A N 1
ATOM 1512 C CA . ARG A 1 200 ? -13.718 3.092 1.389 1.00 98.50 200 ARG A CA 1
ATOM 1513 C C . ARG A 1 200 ? -14.648 2.769 2.547 1.00 98.50 200 ARG A C 1
ATOM 1515 O O . ARG A 1 200 ? -15.218 1.685 2.577 1.00 98.50 200 ARG A O 1
ATOM 1522 N N . HIS A 1 201 ? -14.850 3.731 3.438 1.00 97.75 201 HIS A N 1
ATOM 1523 C CA . HIS A 1 201 ? -15.871 3.683 4.481 1.00 97.75 201 HIS A CA 1
ATOM 1524 C C . HIS A 1 201 ? -16.655 4.995 4.459 1.00 97.75 201 HIS A C 1
ATOM 1526 O O . HIS A 1 201 ? -16.081 6.055 4.692 1.00 97.75 201 HIS A O 1
ATOM 1532 N N . GLY A 1 202 ? -17.952 4.939 4.142 1.00 95.81 202 GLY A N 1
ATOM 1533 C CA . GLY A 1 202 ? -18.767 6.149 4.008 1.00 95.81 202 GLY A CA 1
ATOM 1534 C C . GLY A 1 202 ? -18.191 7.116 2.966 1.00 95.81 202 GLY A C 1
ATOM 1535 O O . GLY A 1 202 ? -18.019 6.745 1.801 1.00 95.81 202 GLY A O 1
ATOM 1536 N N . ASP A 1 203 ? -17.897 8.340 3.401 1.00 96.69 203 ASP A N 1
ATOM 1537 C CA . ASP A 1 203 ? -17.280 9.412 2.608 1.00 96.69 203 ASP A CA 1
ATOM 1538 C C . ASP A 1 203 ? -15.740 9.462 2.717 1.00 96.69 203 ASP A C 1
ATOM 1540 O O . ASP A 1 203 ? -15.096 10.369 2.184 1.00 96.69 203 ASP A O 1
ATOM 1544 N N . ARG A 1 204 ? -15.128 8.469 3.372 1.00 98.00 204 ARG A N 1
ATOM 1545 C CA . ARG A 1 204 ? -13.686 8.393 3.623 1.00 98.00 204 ARG A CA 1
ATOM 1546 C C . ARG A 1 204 ? -13.018 7.358 2.739 1.00 98.00 204 ARG A C 1
ATOM 1548 O O . ARG A 1 204 ? -13.506 6.234 2.599 1.00 98.00 204 ARG A O 1
ATOM 1555 N N . LEU A 1 205 ? -11.857 7.713 2.198 1.00 98.62 205 LEU A N 1
ATOM 1556 C CA . LEU A 1 205 ? -11.047 6.831 1.365 1.00 98.62 205 LEU A CA 1
ATOM 1557 C C . LEU A 1 205 ? -9.631 6.685 1.921 1.00 98.62 205 LEU A C 1
ATOM 1559 O O . LEU A 1 205 ? -8.858 7.638 1.915 1.00 98.62 205 LEU A O 1
ATOM 1563 N N . PHE A 1 206 ? -9.253 5.475 2.313 1.00 98.62 206 PHE A N 1
ATOM 1564 C CA . PHE A 1 206 ? -7.870 5.115 2.615 1.00 98.62 206 PHE A CA 1
ATOM 1565 C C . PHE A 1 206 ? -7.200 4.652 1.322 1.00 98.62 206 PHE A C 1
ATOM 1567 O O . PHE A 1 206 ? -7.364 3.509 0.897 1.00 98.62 206 PHE A O 1
ATOM 1574 N N . ALA A 1 207 ? -6.522 5.574 0.637 1.00 97.62 207 ALA A N 1
ATOM 1575 C CA . ALA A 1 207 ? -6.163 5.420 -0.776 1.00 97.62 207 ALA A CA 1
ATOM 1576 C C . ALA A 1 207 ? -4.863 4.634 -1.033 1.00 97.62 207 ALA A C 1
ATOM 1578 O O . ALA A 1 207 ? -4.550 4.320 -2.190 1.00 97.62 207 ALA A O 1
ATOM 1579 N N . GLY A 1 208 ? -4.089 4.353 0.022 1.00 96.56 208 GLY A N 1
ATOM 1580 C CA . GLY A 1 208 ? -2.709 3.890 -0.109 1.00 96.56 208 GLY A CA 1
ATOM 1581 C C . GLY A 1 208 ? -1.930 4.809 -1.054 1.00 96.56 208 GLY A C 1
ATOM 1582 O O . GLY A 1 208 ? -2.041 6.034 -0.984 1.00 96.56 208 GLY A O 1
ATOM 1583 N N . ASP A 1 209 ? -1.226 4.210 -2.006 1.00 96.44 209 ASP A N 1
ATOM 1584 C CA . ASP A 1 209 ? -0.288 4.903 -2.889 1.00 96.44 209 ASP A CA 1
ATOM 1585 C C . ASP A 1 209 ? -0.817 5.173 -4.305 1.00 96.44 209 ASP A C 1
ATOM 1587 O O . ASP A 1 209 ? -0.031 5.340 -5.227 1.00 96.44 209 ASP A O 1
ATOM 1591 N N . THR A 1 210 ? -2.135 5.187 -4.543 1.00 92.19 210 THR A N 1
ATOM 1592 C CA . THR A 1 210 ? -2.668 5.471 -5.902 1.00 92.19 210 THR A CA 1
ATOM 1593 C C . THR A 1 210 ? -3.189 6.899 -6.046 1.00 92.19 210 THR A C 1
ATOM 1595 O O . THR A 1 210 ? -3.132 7.447 -7.143 1.00 92.19 210 THR A O 1
ATOM 1598 N N . ALA A 1 211 ? -3.605 7.536 -4.949 1.00 89.56 211 ALA A N 1
ATOM 1599 C CA . ALA A 1 211 ? -3.880 8.971 -4.893 1.00 89.56 211 ALA A CA 1
ATOM 1600 C C . ALA A 1 211 ? -3.152 9.587 -3.697 1.00 89.56 211 ALA A C 1
ATOM 1602 O O . ALA A 1 211 ? -3.501 9.330 -2.550 1.00 89.56 211 ALA A O 1
ATOM 1603 N N . VAL A 1 212 ? -2.126 10.386 -3.985 1.00 90.19 212 VAL A N 1
ATOM 1604 C CA . VAL A 1 212 ? -1.216 10.996 -3.003 1.00 90.19 212 VAL A CA 1
ATOM 1605 C C . VAL A 1 212 ? -1.035 12.472 -3.357 1.00 90.19 212 VAL A C 1
ATOM 1607 O O . VAL A 1 212 ? -0.932 12.809 -4.527 1.00 90.19 212 VAL A O 1
ATOM 1610 N N . GLU A 1 213 ? -0.949 13.386 -2.395 1.00 81.31 213 GLU A N 1
ATOM 1611 C CA . GLU A 1 213 ? -0.561 14.789 -2.631 1.00 81.31 213 GLU A CA 1
ATOM 1612 C C . GLU A 1 213 ? 0.796 15.064 -1.950 1.00 81.31 213 GLU A C 1
ATOM 1614 O O . GLU A 1 213 ? 1.080 14.452 -0.929 1.00 81.31 213 GLU A O 1
ATOM 1619 N N . PRO A 1 214 ? 1.707 15.919 -2.459 1.00 81.12 214 PRO A N 1
ATOM 1620 C CA . PRO A 1 214 ? 1.651 16.760 -3.659 1.00 81.12 214 PRO A CA 1
ATOM 1621 C C . PRO A 1 214 ? 2.311 16.168 -4.909 1.00 81.12 214 PRO A C 1
ATOM 1623 O O . PRO A 1 214 ? 2.601 16.906 -5.851 1.00 81.12 214 PRO A O 1
ATOM 1626 N N . PHE A 1 215 ? 2.590 14.867 -4.942 1.00 83.50 215 PHE A N 1
ATOM 1627 C CA . PHE A 1 215 ? 3.270 14.230 -6.070 1.00 83.50 215 PHE A CA 1
ATOM 1628 C C . PHE A 1 215 ? 2.481 13.041 -6.610 1.00 83.50 215 PHE A C 1
ATOM 1630 O O . PHE A 1 215 ? 1.751 12.383 -5.875 1.00 83.50 215 PHE A O 1
ATOM 1637 N N . ARG A 1 216 ? 2.673 12.747 -7.901 1.00 84.81 216 ARG A N 1
ATOM 1638 C CA . ARG A 1 216 ? 2.100 11.550 -8.515 1.00 84.81 216 ARG A CA 1
ATOM 1639 C C . ARG A 1 216 ? 2.784 10.302 -7.963 1.00 84.81 216 ARG A C 1
ATOM 1641 O O . ARG A 1 216 ? 4.023 10.272 -7.943 1.00 84.81 216 ARG A O 1
ATOM 1648 N N . PRO A 1 217 ? 2.037 9.235 -7.654 1.00 82.81 217 PRO A N 1
ATOM 1649 C CA . PRO A 1 217 ? 2.657 7.973 -7.322 1.00 82.81 217 PRO A CA 1
ATOM 1650 C C . PRO A 1 217 ? 3.517 7.393 -8.446 1.00 82.81 217 PRO A C 1
ATOM 1652 O O . PRO A 1 217 ? 3.282 7.568 -9.654 1.00 82.81 217 PRO A O 1
ATOM 1655 N N . ALA A 1 218 ? 4.547 6.664 -8.026 1.00 85.19 218 ALA A N 1
ATOM 1656 C CA . ALA A 1 218 ? 5.400 5.928 -8.940 1.00 85.19 218 ALA A CA 1
ATOM 1657 C C . ALA A 1 218 ? 4.597 4.815 -9.630 1.00 85.19 218 ALA A C 1
ATOM 1659 O O . ALA A 1 218 ? 3.873 4.067 -8.981 1.00 85.19 218 ALA A O 1
ATOM 1660 N N . ALA A 1 219 ? 4.764 4.678 -10.947 1.00 88.56 219 ALA A N 1
ATOM 1661 C CA . ALA A 1 219 ? 4.198 3.565 -11.706 1.00 88.56 219 ALA A CA 1
ATOM 1662 C C . ALA A 1 219 ? 5.097 2.335 -11.522 1.00 88.56 219 ALA A C 1
ATOM 1664 O O . ALA A 1 219 ? 5.984 2.091 -12.344 1.00 88.56 219 ALA A O 1
ATOM 1665 N N . LEU A 1 220 ? 4.935 1.622 -10.403 1.00 88.75 220 LEU A N 1
ATOM 1666 C CA . LEU A 1 220 ? 5.724 0.421 -10.113 1.00 88.75 220 LEU A CA 1
ATOM 1667 C C . LEU A 1 220 ? 5.007 -0.840 -10.602 1.00 88.75 220 LEU A C 1
ATOM 1669 O O . LEU A 1 220 ? 5.674 -1.703 -11.154 1.00 88.75 220 LEU A O 1
ATOM 1673 N N . HIS A 1 221 ? 3.680 -0.928 -10.477 1.00 91.19 221 HIS A N 1
ATOM 1674 C CA . HIS A 1 221 ? 2.797 -2.042 -10.840 1.00 91.19 221 HIS A CA 1
ATOM 1675 C C . HIS A 1 221 ? 3.362 -3.427 -10.464 1.00 91.19 221 HIS A C 1
ATOM 1677 O O . HIS A 1 221 ? 3.179 -3.898 -9.337 1.00 91.19 221 HIS A O 1
ATOM 1683 N N . VAL A 1 222 ? 4.075 -4.065 -11.402 1.00 94.06 222 VAL A N 1
ATOM 1684 C CA . VAL A 1 222 ? 4.794 -5.337 -11.215 1.00 94.06 222 VAL A CA 1
ATOM 1685 C C . VAL A 1 222 ? 6.311 -5.233 -11.444 1.00 94.06 222 VAL A C 1
ATOM 1687 O O . VAL A 1 222 ? 7.037 -6.216 -11.317 1.00 94.06 222 VAL A O 1
ATOM 1690 N N . GLY A 1 223 ? 6.821 -4.051 -11.779 1.00 94.44 223 GLY A N 1
ATOM 1691 C CA . GLY A 1 223 ? 8.200 -3.802 -12.173 1.00 94.44 223 GLY A CA 1
ATOM 1692 C C . GLY A 1 223 ? 8.481 -4.366 -13.562 1.00 94.44 223 GLY A C 1
ATOM 1693 O O . GLY A 1 223 ? 7.749 -4.100 -14.507 1.00 94.44 223 GLY A O 1
ATOM 1694 N N . LEU A 1 224 ? 9.549 -5.157 -13.683 1.00 96.50 224 LEU A N 1
ATOM 1695 C CA . LEU A 1 224 ? 9.888 -5.895 -14.909 1.00 96.50 224 LEU A CA 1
ATOM 1696 C C . LEU A 1 224 ? 9.375 -7.341 -14.888 1.00 96.50 224 LEU A C 1
ATOM 1698 O O . LEU A 1 224 ? 9.809 -8.167 -15.681 1.00 96.50 224 LEU A O 1
ATOM 1702 N N . ASP A 1 225 ? 8.472 -7.675 -13.978 1.00 96.44 225 ASP A N 1
ATOM 1703 C CA . ASP A 1 225 ? 7.827 -8.984 -13.935 1.00 96.44 225 ASP A CA 1
ATOM 1704 C C . ASP A 1 225 ? 6.798 -9.159 -15.075 1.00 96.44 225 ASP A C 1
ATOM 1706 O O . ASP A 1 225 ? 6.561 -8.246 -15.869 1.00 96.44 225 ASP A O 1
ATOM 1710 N N . ASP A 1 226 ? 6.210 -10.346 -15.194 1.00 95.06 226 ASP A N 1
ATOM 1711 C CA . ASP A 1 226 ? 5.100 -10.607 -16.109 1.00 95.06 226 ASP A CA 1
ATOM 1712 C C . ASP A 1 226 ? 3.898 -9.720 -15.719 1.00 95.06 226 ASP A C 1
ATOM 1714 O O . ASP A 1 226 ? 3.509 -9.675 -14.554 1.00 95.06 226 ASP A O 1
ATOM 1718 N N . GLY A 1 227 ? 3.354 -8.970 -16.687 1.00 92.88 227 GLY A N 1
ATOM 1719 C CA . GLY A 1 227 ? 2.389 -7.879 -16.455 1.00 92.88 227 GLY A CA 1
ATOM 1720 C C . GLY A 1 227 ? 2.976 -6.465 -16.630 1.00 92.88 227 GLY A C 1
ATOM 1721 O O . GLY A 1 227 ? 2.270 -5.463 -16.528 1.00 92.88 227 GLY A O 1
ATOM 1722 N N . CYS A 1 228 ? 4.286 -6.341 -16.882 1.00 93.44 228 CYS A N 1
ATOM 1723 C CA . CYS A 1 228 ? 4.946 -5.036 -16.991 1.00 93.44 228 CYS A CA 1
ATOM 1724 C C . CYS A 1 228 ? 4.492 -4.193 -18.194 1.00 93.44 228 CYS A C 1
ATOM 1726 O O . CYS A 1 228 ? 4.632 -2.970 -18.173 1.00 93.44 228 CYS A O 1
ATOM 1728 N N . ARG A 1 229 ? 3.942 -4.816 -19.243 1.00 92.38 229 ARG A N 1
ATOM 1729 C CA . ARG A 1 229 ? 3.484 -4.117 -20.459 1.00 92.38 229 ARG A CA 1
ATOM 1730 C C . ARG A 1 229 ? 2.153 -3.421 -20.234 1.00 92.38 229 ARG A C 1
ATOM 1732 O O . ARG A 1 229 ? 1.876 -2.402 -20.852 1.00 92.38 229 ARG A O 1
ATOM 1739 N N . GLU A 1 230 ? 1.371 -3.972 -19.323 1.00 93.88 230 GLU A N 1
ATOM 1740 C CA . GLU A 1 230 ? 0.048 -3.531 -18.932 1.00 93.88 230 GLU A CA 1
ATOM 1741 C C . GLU A 1 230 ? 0.110 -2.434 -17.862 1.00 93.88 230 GLU A C 1
ATOM 1743 O O . GLU A 1 230 ? -0.929 -1.892 -17.508 1.00 93.88 230 GLU A O 1
ATOM 1748 N N . ALA A 1 231 ? 1.297 -2.081 -17.349 1.00 92.62 231 ALA A N 1
ATOM 1749 C CA . ALA A 1 231 ? 1.455 -1.210 -16.183 1.00 92.62 231 ALA A CA 1
ATOM 1750 C C . ALA A 1 231 ? 0.831 0.187 -16.347 1.00 92.62 231 ALA A C 1
ATOM 1752 O O . ALA A 1 231 ? 0.203 0.686 -15.416 1.00 92.62 231 ALA A O 1
ATOM 1753 N N . ILE A 1 232 ? 0.973 0.815 -17.520 1.00 93.88 232 ILE A N 1
ATOM 1754 C CA . ILE A 1 232 ? 0.380 2.138 -17.786 1.00 93.88 232 ILE A CA 1
ATOM 1755 C C . ILE A 1 232 ? -1.145 2.032 -17.879 1.00 93.88 232 ILE A C 1
ATOM 1757 O O . ILE A 1 232 ? -1.850 2.805 -17.236 1.00 93.88 232 ILE A O 1
ATOM 1761 N N . ASP A 1 233 ? -1.653 1.035 -18.607 1.00 95.50 233 ASP A N 1
ATOM 1762 C CA . ASP A 1 233 ? -3.094 0.783 -18.710 1.00 95.50 233 ASP A CA 1
ATOM 1763 C C . ASP A 1 233 ? -3.691 0.410 -17.347 1.00 95.50 233 ASP A C 1
ATOM 1765 O O . ASP A 1 233 ? -4.823 0.770 -17.040 1.00 95.50 233 ASP A O 1
ATOM 1769 N N . ALA A 1 234 ? -2.939 -0.316 -16.519 1.00 96.31 234 ALA A N 1
ATOM 1770 C CA . ALA A 1 234 ? -3.319 -0.649 -15.157 1.00 96.31 234 ALA A CA 1
ATOM 1771 C C . ALA A 1 234 ? -3.455 0.609 -14.307 1.00 96.31 234 ALA A C 1
ATOM 1773 O O . ALA A 1 234 ? -4.477 0.768 -13.655 1.00 96.31 234 ALA A O 1
ATOM 1774 N N . PHE A 1 235 ? -2.493 1.526 -14.386 1.00 95.88 235 PHE A N 1
ATOM 1775 C CA . PHE A 1 235 ? -2.578 2.795 -13.672 1.00 95.88 235 PHE A CA 1
ATOM 1776 C C . PHE A 1 235 ? -3.784 3.625 -14.133 1.00 95.88 235 PHE A C 1
ATOM 1778 O O . PHE A 1 235 ? -4.538 4.111 -13.297 1.00 95.88 235 PHE A O 1
ATOM 1785 N N . HIS A 1 236 ? -4.057 3.707 -15.440 1.00 97.00 236 HIS A N 1
ATOM 1786 C CA . HIS A 1 236 ? -5.289 4.345 -15.918 1.00 97.00 236 HIS A CA 1
ATOM 1787 C C . HIS A 1 236 ? -6.549 3.692 -15.335 1.00 97.00 236 HIS A C 1
ATOM 1789 O O . HIS A 1 236 ? -7.413 4.414 -14.854 1.00 97.00 236 HIS A O 1
ATOM 1795 N N . ARG A 1 237 ? -6.623 2.354 -15.269 1.00 97.81 237 ARG A N 1
ATOM 1796 C CA . ARG A 1 237 ? -7.748 1.664 -14.609 1.00 97.81 237 ARG A CA 1
ATOM 1797 C C . ARG A 1 237 ? -7.868 2.011 -13.123 1.00 97.81 237 ARG A C 1
ATOM 1799 O O . ARG A 1 237 ? -8.984 2.144 -12.637 1.00 97.81 237 ARG A O 1
ATOM 1806 N N . GLY A 1 238 ? -6.750 2.152 -12.409 1.00 98.00 238 GLY A N 1
ATOM 1807 C CA . GLY A 1 238 ? -6.758 2.586 -11.010 1.00 98.00 238 GLY A CA 1
ATOM 1808 C C . GLY A 1 238 ? -7.288 4.010 -10.841 1.00 98.00 238 GLY A C 1
ATOM 1809 O O . GLY A 1 238 ? -8.120 4.252 -9.972 1.00 98.00 238 GLY A O 1
ATOM 1810 N N . LEU A 1 239 ? -6.878 4.932 -11.716 1.00 97.75 239 LEU A N 1
ATOM 1811 C CA . LEU A 1 239 ? -7.391 6.305 -11.735 1.00 97.75 239 LEU A CA 1
ATOM 1812 C C . LEU A 1 239 ? -8.879 6.357 -12.111 1.00 97.75 239 LEU A C 1
ATOM 1814 O O . LEU A 1 239 ? -9.633 7.072 -11.461 1.00 97.75 239 LEU A O 1
ATOM 1818 N N . ASP A 1 240 ? -9.321 5.560 -13.088 1.00 98.50 240 ASP A N 1
ATOM 1819 C CA . ASP A 1 240 ? -10.737 5.447 -13.469 1.00 98.50 240 ASP A CA 1
ATOM 1820 C C . ASP A 1 240 ? -11.594 4.921 -12.299 1.00 98.50 240 ASP A C 1
ATOM 1822 O O . ASP A 1 240 ? -12.716 5.382 -12.088 1.00 98.50 240 ASP A O 1
ATOM 1826 N N . ALA A 1 241 ? -11.071 3.972 -11.512 1.00 98.56 241 ALA A N 1
ATOM 1827 C CA . ALA A 1 241 ? -11.755 3.449 -10.329 1.00 98.56 241 ALA A CA 1
ATOM 1828 C C . ALA A 1 241 ? -11.896 4.510 -9.224 1.00 98.56 241 ALA A C 1
ATOM 1830 O O . ALA A 1 241 ? -12.960 4.623 -8.615 1.00 98.56 241 ALA A O 1
ATOM 1831 N N . LEU A 1 242 ? -10.854 5.317 -8.998 1.00 98.19 242 LEU A N 1
ATOM 1832 C CA . LEU A 1 242 ? -10.905 6.442 -8.060 1.00 98.19 242 LEU A CA 1
ATOM 1833 C C . LEU A 1 242 ? -11.866 7.540 -8.528 1.00 98.19 242 LEU A C 1
ATOM 1835 O O . LEU A 1 242 ? -12.657 8.041 -7.733 1.00 98.19 242 LEU A O 1
ATOM 1839 N N . GLU A 1 243 ? -11.846 7.878 -9.817 1.00 98.31 243 GLU A N 1
ATOM 1840 C CA . GLU A 1 243 ? -12.766 8.845 -10.424 1.00 98.31 243 GLU A CA 1
ATOM 1841 C C . GLU A 1 243 ? -14.231 8.423 -10.253 1.00 98.31 243 GLU A C 1
ATOM 1843 O O . GLU A 1 243 ? -15.086 9.250 -9.937 1.00 98.31 243 GLU A O 1
ATOM 1848 N N . ALA A 1 244 ? -14.520 7.126 -10.401 1.00 98.38 244 ALA A N 1
ATOM 1849 C CA . ALA A 1 244 ? -15.869 6.589 -10.261 1.00 98.38 244 ALA A CA 1
ATOM 1850 C C . ALA A 1 244 ? -16.450 6.769 -8.848 1.00 98.38 244 ALA A C 1
ATOM 1852 O O . ALA A 1 244 ? -17.657 6.981 -8.711 1.00 98.38 244 ALA A O 1
ATOM 1853 N N . VAL A 1 245 ? -15.613 6.697 -7.807 1.00 97.88 245 VAL A N 1
ATOM 1854 C CA . VAL A 1 245 ? -16.055 6.868 -6.412 1.00 97.88 245 VAL A CA 1
ATOM 1855 C C . VAL A 1 245 ? -15.927 8.302 -5.909 1.00 97.88 245 VAL A C 1
ATOM 1857 O O . VAL A 1 245 ? -16.604 8.653 -4.948 1.00 97.88 245 VAL A O 1
ATOM 1860 N N . ALA A 1 246 ? -15.125 9.144 -6.567 1.00 97.75 246 ALA A N 1
ATOM 1861 C CA . ALA A 1 246 ? -14.818 10.502 -6.122 1.00 97.75 246 ALA A CA 1
ATOM 1862 C C . ALA A 1 246 ? -16.034 11.377 -5.759 1.00 97.75 246 ALA A C 1
ATOM 1864 O O . ALA A 1 246 ? -15.941 12.091 -4.765 1.00 97.75 246 ALA A O 1
ATOM 1865 N N . PRO A 1 247 ? -17.193 11.317 -6.452 1.00 97.75 247 PRO A N 1
ATOM 1866 C CA . PRO A 1 247 ? -18.372 12.100 -6.062 1.00 97.75 247 PRO A CA 1
ATOM 1867 C C . PRO A 1 247 ? -18.957 11.761 -4.683 1.00 97.75 247 PRO A C 1
ATOM 1869 O O . PRO A 1 247 ? -19.826 12.486 -4.206 1.00 97.75 247 PRO A O 1
ATOM 1872 N N . ALA A 1 248 ? -18.551 10.637 -4.091 1.00 97.06 248 ALA A N 1
ATOM 1873 C CA . ALA A 1 248 ? -18.999 10.162 -2.788 1.00 97.06 248 ALA A CA 1
ATOM 1874 C C . ALA A 1 248 ? -17.889 10.200 -1.724 1.00 97.06 248 ALA A C 1
ATOM 1876 O O . ALA A 1 248 ? -18.073 9.592 -0.674 1.00 97.06 248 ALA A O 1
ATOM 1877 N N . ILE A 1 249 ? -16.747 10.839 -2.008 1.00 97.94 249 ILE A N 1
ATOM 1878 C CA . ILE A 1 249 ? -15.606 10.946 -1.094 1.00 97.94 249 ILE A CA 1
ATOM 1879 C C . ILE A 1 249 ? -15.417 12.406 -0.688 1.00 97.94 249 ILE A C 1
ATOM 1881 O O . ILE A 1 249 ? -15.165 13.250 -1.546 1.00 97.94 249 ILE A O 1
ATOM 1885 N N . ASP A 1 250 ? -15.472 12.668 0.614 1.00 96.94 250 ASP A N 1
ATOM 1886 C CA . ASP A 1 250 ? -15.214 13.982 1.208 1.00 96.94 250 ASP A CA 1
ATOM 1887 C C . ASP A 1 250 ? -13.780 14.080 1.754 1.00 96.94 250 ASP A C 1
ATOM 1889 O O . ASP A 1 250 ? -13.217 15.170 1.824 1.00 96.94 250 ASP A O 1
ATOM 1893 N N . CYS A 1 251 ? -13.169 12.954 2.146 1.00 97.44 251 CYS A N 1
ATOM 1894 C CA . CYS A 1 251 ? -11.848 12.937 2.776 1.00 97.44 251 CYS A CA 1
ATOM 1895 C C . CYS A 1 251 ? -10.998 11.741 2.326 1.00 97.44 251 CYS A C 1
ATOM 1897 O O . CYS A 1 251 ? -11.441 10.589 2.354 1.00 97.44 251 CYS A O 1
ATOM 1899 N N . VAL A 1 252 ? -9.746 12.009 1.951 1.00 98.31 252 VAL A N 1
ATOM 1900 C CA . VAL A 1 252 ? -8.773 11.009 1.507 1.00 98.31 252 VAL A CA 1
ATOM 1901 C C . VAL A 1 252 ? -7.596 10.932 2.473 1.00 98.31 252 VAL A C 1
ATOM 1903 O O . VAL A 1 252 ? -6.924 11.924 2.750 1.00 98.31 252 VAL A O 1
ATOM 1906 N N . TYR A 1 253 ? -7.316 9.713 2.923 1.00 98.25 253 TYR A N 1
ATOM 1907 C CA . TYR A 1 253 ? -6.218 9.315 3.795 1.00 98.25 253 TYR A CA 1
ATOM 1908 C C . TYR A 1 253 ? -5.172 8.550 2.960 1.00 98.25 253 TYR A C 1
ATOM 1910 O O . TYR A 1 253 ? -5.307 7.339 2.755 1.00 98.25 253 TYR A O 1
ATOM 1918 N N . PRO A 1 254 ? -4.164 9.235 2.391 1.00 97.75 254 PRO A N 1
ATOM 1919 C CA . PRO A 1 254 ? -3.179 8.610 1.508 1.00 97.75 254 PRO A CA 1
ATOM 1920 C C . PRO A 1 254 ? -2.062 7.894 2.279 1.00 97.75 254 PRO A C 1
ATOM 1922 O O . PRO A 1 254 ? -1.765 8.235 3.419 1.00 97.75 254 PRO A O 1
ATOM 1925 N N . GLY A 1 255 ? -1.366 6.954 1.643 1.00 96.44 255 GLY A N 1
ATOM 1926 C CA . GLY A 1 255 ? -0.189 6.292 2.229 1.00 96.44 255 GLY A CA 1
ATOM 1927 C C . GLY A 1 255 ? 0.982 7.243 2.507 1.00 96.44 255 GLY A C 1
ATOM 1928 O O . GLY A 1 255 ? 1.787 7.028 3.414 1.00 96.44 255 GLY A O 1
ATOM 1929 N N . HIS A 1 256 ? 1.015 8.359 1.777 1.00 95.56 256 HIS A N 1
ATOM 1930 C CA . HIS A 1 256 ? 2.016 9.411 1.866 1.00 95.56 256 HIS A CA 1
ATOM 1931 C C . HIS A 1 256 ? 1.387 10.799 1.673 1.00 95.56 256 HIS A C 1
ATOM 1933 O O . HIS A 1 256 ? 0.336 10.930 1.054 1.00 95.56 256 HIS A O 1
ATOM 1939 N N . GLY A 1 257 ? 2.063 11.858 2.123 1.00 92.94 257 GLY A N 1
ATOM 1940 C CA . GLY A 1 257 ? 1.555 13.228 2.012 1.00 92.94 257 GLY A CA 1
ATOM 1941 C C . GLY A 1 257 ? 0.462 13.633 3.018 1.00 92.94 257 GLY A C 1
ATOM 1942 O O . GLY A 1 257 ? 0.204 12.934 4.000 1.00 92.94 257 GLY A O 1
ATOM 1943 N N . PRO A 1 258 ? -0.149 14.819 2.843 1.00 94.62 258 PRO A N 1
ATOM 1944 C CA . PRO A 1 258 ? -1.236 15.280 3.694 1.00 94.62 258 PRO A CA 1
ATOM 1945 C C . PRO A 1 258 ? -2.558 14.583 3.349 1.00 94.62 258 PRO A C 1
ATOM 1947 O O . PRO A 1 258 ? -2.785 14.196 2.208 1.00 94.62 258 PRO A O 1
ATOM 1950 N N . VAL A 1 259 ? -3.451 14.499 4.336 1.00 96.88 259 VAL A N 1
ATOM 1951 C CA . VAL A 1 259 ? -4.883 14.235 4.115 1.00 96.88 259 VAL A CA 1
ATOM 1952 C C . VAL A 1 259 ? -5.471 15.370 3.271 1.00 96.88 259 VAL A C 1
ATOM 1954 O O . VAL A 1 259 ? -5.108 16.532 3.477 1.00 96.88 259 VAL A O 1
ATOM 1957 N N . PHE A 1 260 ? -6.361 15.047 2.334 1.00 96.75 260 PHE A N 1
ATOM 1958 C CA . PHE A 1 260 ? -6.943 16.018 1.402 1.00 96.75 260 PHE A CA 1
ATOM 1959 C C . PHE A 1 260 ? -8.406 15.696 1.066 1.00 96.75 260 PHE A C 1
ATOM 1961 O O . PHE A 1 260 ? -8.877 14.589 1.304 1.00 96.75 260 PHE A O 1
ATOM 1968 N N . GLU A 1 261 ? -9.121 16.674 0.508 1.00 96.88 261 GLU A N 1
ATOM 1969 C CA . GLU A 1 261 ? -10.574 16.598 0.252 1.00 96.88 261 GLU A CA 1
ATOM 1970 C C . GLU A 1 261 ? -10.908 16.565 -1.256 1.00 96.88 261 GLU A C 1
ATOM 1972 O O . GLU A 1 261 ? -11.956 16.076 -1.663 1.00 96.88 261 GLU A O 1
ATOM 1977 N N . ASP A 1 262 ? -10.008 17.048 -2.123 1.00 95.94 262 ASP A N 1
ATOM 1978 C CA . ASP A 1 262 ? -10.256 17.179 -3.568 1.00 95.94 262 ASP A CA 1
ATOM 1979 C C . ASP A 1 262 ? -9.671 16.003 -4.374 1.00 95.94 262 ASP A C 1
ATOM 1981 O O . ASP A 1 262 ? -8.674 16.128 -5.096 1.00 95.94 262 ASP A O 1
ATOM 1985 N N . LEU A 1 263 ? -10.299 14.828 -4.235 1.00 97.38 263 LEU A N 1
ATOM 1986 C CA . LEU A 1 263 ? -9.938 13.635 -5.010 1.00 97.38 263 LEU A CA 1
ATOM 1987 C C . LEU A 1 263 ? -10.002 13.845 -6.534 1.00 97.38 263 LEU A C 1
ATOM 1989 O O . LEU A 1 263 ? -9.051 13.427 -7.201 1.00 97.38 263 LEU A O 1
ATOM 1993 N N . PRO A 1 264 ? -11.029 14.507 -7.108 1.00 97.44 264 PRO A N 1
ATOM 1994 C CA . PRO A 1 264 ? -11.071 14.773 -8.545 1.00 97.44 264 PRO A CA 1
ATOM 1995 C C . PRO A 1 264 ? -9.830 15.506 -9.068 1.00 97.44 264 PRO A C 1
ATOM 1997 O O . PRO A 1 264 ? -9.257 15.090 -10.076 1.00 97.44 264 PRO A O 1
ATOM 2000 N N . THR A 1 265 ? -9.365 16.549 -8.372 1.00 96.19 265 THR A N 1
ATOM 2001 C CA . THR A 1 265 ? -8.171 17.298 -8.795 1.00 96.19 265 THR A CA 1
ATOM 2002 C C . THR A 1 265 ? -6.901 16.446 -8.736 1.00 96.19 265 THR A C 1
ATOM 2004 O O . THR A 1 265 ? -6.059 16.537 -9.634 1.00 96.19 265 THR A O 1
ATOM 2007 N N . VAL A 1 266 ? -6.743 15.594 -7.715 1.00 96.31 266 VAL A N 1
ATOM 2008 C CA . VAL A 1 266 ? -5.583 14.687 -7.608 1.00 96.31 266 VAL A CA 1
ATOM 2009 C C . VAL A 1 266 ? -5.593 13.637 -8.720 1.00 96.31 266 VAL A C 1
ATOM 2011 O O . VAL A 1 266 ? -4.556 13.413 -9.349 1.00 96.31 266 VAL A O 1
ATOM 2014 N N . VAL A 1 267 ? -6.753 13.039 -9.007 1.00 96.88 267 VAL A N 1
ATOM 2015 C CA . VAL A 1 267 ? -6.908 12.054 -10.089 1.00 96.88 267 VAL A CA 1
ATOM 2016 C C . VAL A 1 267 ? -6.579 12.675 -11.447 1.00 96.88 267 VAL A C 1
ATOM 2018 O O . VAL A 1 267 ? -5.806 12.089 -12.207 1.00 96.88 267 VAL A O 1
ATOM 2021 N N . GLU A 1 268 ? -7.093 13.873 -11.735 1.00 96.50 268 GLU A N 1
ATOM 2022 C CA . GLU A 1 268 ? -6.812 14.571 -12.994 1.00 96.50 268 GLU A CA 1
ATOM 2023 C C . GLU A 1 268 ? -5.320 14.902 -13.133 1.00 96.50 268 GLU A C 1
ATOM 2025 O O . GLU A 1 268 ? -4.701 14.584 -14.148 1.00 96.50 268 GLU A O 1
ATOM 2030 N N . ARG A 1 269 ? -4.696 15.448 -12.080 1.00 95.38 269 ARG A N 1
ATOM 2031 C CA . ARG A 1 269 ? -3.250 15.734 -12.055 1.00 95.38 269 ARG A CA 1
ATOM 2032 C C . ARG A 1 269 ? -2.422 14.483 -12.353 1.00 95.38 269 ARG A C 1
ATOM 2034 O O . ARG A 1 269 ? -1.435 14.539 -13.095 1.00 95.38 269 ARG A O 1
ATOM 2041 N N . ASP A 1 270 ? -2.784 13.357 -11.749 1.00 94.88 270 ASP A N 1
ATOM 2042 C CA . ASP A 1 270 ? -2.046 12.105 -11.901 1.00 94.88 270 ASP A CA 1
ATOM 2043 C C . ASP A 1 270 ? -2.231 11.498 -13.286 1.00 94.88 270 ASP A C 1
ATOM 2045 O O . ASP A 1 270 ? -1.254 11.009 -13.870 1.00 94.88 270 ASP A O 1
ATOM 2049 N N . ARG A 1 271 ? -3.434 11.633 -13.854 1.00 95.12 271 ARG A N 1
ATOM 2050 C CA . ARG A 1 271 ? -3.737 11.282 -15.242 1.00 95.12 271 ARG A CA 1
ATOM 2051 C C . ARG A 1 271 ? -2.903 12.120 -16.213 1.00 95.12 271 ARG A C 1
ATOM 2053 O O . ARG A 1 271 ? -2.152 11.547 -17.003 1.00 95.12 271 ARG A O 1
ATOM 2060 N N . GLU A 1 272 ? -2.925 13.448 -16.092 1.00 95.38 272 GLU A N 1
ATOM 2061 C CA . GLU A 1 272 ? -2.128 14.359 -16.929 1.00 95.38 272 GLU A CA 1
ATOM 2062 C C . GLU A 1 272 ? -0.620 14.065 -16.829 1.00 95.38 272 GLU A C 1
ATOM 2064 O O . GLU A 1 272 ? 0.107 14.043 -17.832 1.00 95.38 272 GLU A O 1
ATOM 2069 N N . SER A 1 273 ? -0.124 13.802 -15.615 1.00 93.25 273 SER A N 1
ATOM 2070 C CA . SER A 1 273 ? 1.281 13.465 -15.377 1.00 93.25 273 SER A CA 1
ATOM 2071 C C . SER A 1 273 ? 1.677 12.133 -16.024 1.00 93.25 273 SER A C 1
ATOM 2073 O O . SER A 1 273 ? 2.767 12.016 -16.602 1.00 93.25 273 SER A O 1
ATOM 2075 N N . LEU A 1 274 ? 0.810 11.120 -15.952 1.00 93.25 274 LEU A N 1
ATOM 2076 C CA . LEU A 1 274 ? 1.028 9.818 -16.580 1.00 93.25 274 LEU A CA 1
ATOM 2077 C C . LEU A 1 274 ? 1.008 9.919 -18.112 1.00 93.25 274 LEU A C 1
ATOM 2079 O O . LEU A 1 274 ? 1.890 9.373 -18.780 1.00 93.25 274 LEU A O 1
ATOM 2083 N N . GLU A 1 275 ? 0.058 10.666 -18.673 1.00 94.12 275 GLU A N 1
ATOM 2084 C CA . GLU A 1 275 ? -0.054 10.898 -20.115 1.00 94.12 275 GLU A CA 1
ATOM 2085 C C . GLU A 1 275 ? 1.135 11.681 -20.673 1.00 94.12 275 GLU A C 1
ATOM 2087 O O . GLU A 1 275 ? 1.656 11.350 -21.749 1.00 94.12 275 GLU A O 1
ATOM 2092 N N . THR A 1 276 ? 1.606 12.682 -19.925 1.00 94.31 276 THR A N 1
ATOM 2093 C CA . THR A 1 276 ? 2.817 13.441 -20.253 1.00 94.31 276 THR A CA 1
ATOM 2094 C C . THR A 1 276 ? 4.026 12.512 -20.298 1.00 94.31 276 THR A C 1
ATOM 2096 O O . THR A 1 276 ? 4.741 12.488 -21.302 1.00 94.31 276 THR A O 1
ATOM 2099 N N . LEU A 1 277 ? 4.210 11.675 -19.269 1.00 91.50 277 LEU A N 1
ATOM 2100 C CA . LEU A 1 277 ? 5.289 10.685 -19.223 1.00 91.50 277 LEU A CA 1
ATOM 2101 C C . LEU A 1 277 ? 5.234 9.731 -20.428 1.00 91.50 277 LEU A C 1
ATOM 2103 O O . LEU A 1 277 ? 6.238 9.543 -21.117 1.00 91.50 277 LEU A O 1
ATOM 2107 N N . ALA A 1 278 ? 4.065 9.157 -20.723 1.00 92.19 278 ALA A N 1
ATOM 2108 C CA . ALA A 1 278 ? 3.895 8.235 -21.845 1.00 92.19 278 ALA A CA 1
ATOM 2109 C C . ALA A 1 278 ? 4.171 8.912 -23.201 1.00 92.19 278 ALA A C 1
ATOM 2111 O O . ALA A 1 278 ? 4.792 8.327 -24.095 1.00 92.19 278 ALA A O 1
ATOM 2112 N N . THR A 1 279 ? 3.734 10.161 -23.360 1.00 94.69 279 THR A N 1
ATOM 2113 C CA . THR A 1 279 ? 3.958 10.955 -24.572 1.00 94.69 279 THR A CA 1
ATOM 2114 C C . THR A 1 279 ? 5.431 11.298 -24.760 1.00 94.69 279 THR A C 1
ATOM 2116 O O . THR A 1 279 ? 5.958 11.125 -25.862 1.00 94.69 279 THR A O 1
ATOM 2119 N N . ASP A 1 280 ? 6.122 11.692 -23.693 1.00 93.94 280 ASP A N 1
ATOM 2120 C CA . ASP A 1 280 ? 7.558 11.968 -23.718 1.00 93.94 280 ASP A CA 1
ATOM 2121 C C . ASP A 1 280 ? 8.381 10.724 -24.060 1.00 93.94 280 ASP A C 1
ATOM 2123 O O . ASP A 1 280 ? 9.312 10.802 -24.872 1.00 93.94 280 ASP A O 1
ATOM 2127 N N . CYS A 1 281 ? 8.002 9.557 -23.529 1.00 91.44 281 CYS A N 1
ATOM 2128 C CA . CYS A 1 281 ? 8.608 8.282 -23.904 1.00 91.44 281 CYS A CA 1
ATOM 2129 C C . CYS A 1 281 ? 8.429 7.986 -25.402 1.00 91.44 281 CYS A C 1
ATOM 2131 O O . CYS A 1 281 ? 9.409 7.687 -26.087 1.00 91.44 281 CYS A O 1
ATOM 2133 N N . ARG A 1 282 ? 7.208 8.117 -25.942 1.00 91.94 282 ARG A N 1
ATOM 2134 C CA . ARG A 1 282 ? 6.935 7.898 -27.377 1.00 91.94 282 ARG A CA 1
ATOM 2135 C C . ARG A 1 282 ? 7.723 8.853 -28.270 1.00 91.94 282 ARG A C 1
ATOM 2137 O O . ARG A 1 282 ? 8.300 8.413 -29.262 1.00 91.94 282 ARG A O 1
ATOM 2144 N N . ARG A 1 283 ? 7.784 10.138 -27.907 1.00 93.81 283 ARG A N 1
ATOM 2145 C CA . ARG A 1 283 ? 8.573 11.146 -28.629 1.00 93.81 283 ARG A CA 1
ATOM 2146 C C . ARG A 1 283 ? 10.055 10.778 -28.647 1.00 93.81 283 ARG A C 1
ATOM 2148 O O . ARG A 1 283 ? 10.656 10.745 -29.712 1.00 93.81 283 ARG A O 1
ATOM 2155 N N . THR A 1 284 ? 10.608 10.409 -27.492 1.00 93.44 284 THR A N 1
ATOM 2156 C CA . THR A 1 284 ? 12.011 9.987 -27.378 1.00 93.44 284 THR A CA 1
ATOM 2157 C C . THR A 1 284 ? 12.311 8.775 -28.267 1.00 93.44 284 THR A C 1
ATOM 2159 O O . THR A 1 284 ? 13.338 8.740 -28.940 1.00 93.44 284 THR A O 1
ATOM 2162 N N . LEU A 1 285 ? 11.411 7.788 -28.323 1.00 89.19 285 LEU A N 1
ATOM 2163 C CA . LEU A 1 285 ? 11.565 6.620 -29.199 1.00 89.19 285 LEU A CA 1
ATOM 2164 C C . LEU A 1 285 ? 11.498 6.981 -30.690 1.00 89.19 285 LEU A C 1
ATOM 2166 O O . LEU A 1 285 ? 12.254 6.426 -31.489 1.00 89.19 285 LEU A O 1
ATOM 2170 N N . ALA A 1 286 ? 10.620 7.912 -31.070 1.00 91.00 286 ALA A N 1
ATOM 2171 C CA . ALA A 1 286 ? 10.541 8.410 -32.440 1.00 91.00 286 ALA A CA 1
ATOM 2172 C C . ALA A 1 286 ? 11.832 9.141 -32.847 1.00 91.00 286 ALA A C 1
ATOM 2174 O O . ALA A 1 286 ? 12.373 8.865 -33.919 1.00 91.00 286 ALA A O 1
ATOM 2175 N N . ASP A 1 287 ? 12.374 9.989 -31.966 1.00 91.00 287 ASP A N 1
ATOM 2176 C CA . ASP A 1 287 ? 13.623 10.733 -32.189 1.00 91.00 287 ASP A CA 1
ATOM 2177 C C . ASP A 1 287 ? 14.843 9.808 -32.341 1.00 91.00 287 ASP A C 1
ATOM 2179 O O . ASP A 1 287 ? 15.785 10.116 -33.075 1.00 91.00 287 ASP A O 1
ATOM 2183 N N . LEU A 1 288 ? 14.817 8.640 -31.692 1.00 87.44 288 LEU A N 1
ATOM 2184 C CA . LEU A 1 288 ? 15.834 7.594 -31.835 1.00 87.44 288 LEU A CA 1
ATOM 2185 C C . LEU A 1 288 ? 15.676 6.750 -33.119 1.00 87.44 288 LEU A C 1
ATOM 2187 O O . LEU A 1 288 ? 16.475 5.839 -33.345 1.00 87.44 288 LEU A O 1
ATOM 2191 N N . GLY A 1 289 ? 14.702 7.064 -33.983 1.00 71.75 289 GLY A N 1
ATOM 2192 C CA . GLY A 1 289 ? 14.511 6.432 -35.293 1.00 71.75 289 GLY A CA 1
ATOM 2193 C C . GLY A 1 289 ? 13.645 5.171 -35.265 1.00 71.75 289 GLY A C 1
ATOM 2194 O O . GLY A 1 289 ? 13.984 4.180 -35.911 1.00 71.75 289 GLY A O 1
ATOM 2195 N N . GLY A 1 290 ? 12.550 5.185 -34.499 1.00 52.59 290 GLY A N 1
ATOM 2196 C CA . GLY A 1 290 ? 11.661 4.034 -34.309 1.00 52.59 290 GLY A CA 1
ATOM 2197 C C . GLY A 1 290 ? 11.214 3.341 -35.608 1.00 52.59 290 GLY A C 1
ATOM 2198 O O . GLY A 1 290 ? 10.413 3.888 -36.360 1.00 52.59 290 GLY A O 1
ATOM 2199 N N . GLY A 1 291 ? 11.697 2.105 -35.811 1.00 49.44 291 GLY A N 1
ATOM 2200 C CA . GLY A 1 291 ? 11.203 1.145 -36.811 1.00 49.44 291 GLY A CA 1
ATOM 2201 C C . GLY A 1 291 ? 12.240 0.671 -37.840 1.00 49.44 291 GLY A C 1
ATOM 2202 O O . GLY A 1 291 ? 12.133 1.055 -38.992 1.00 49.44 291 GLY A O 1
ATOM 2203 N N . ASP A 1 292 ? 13.236 -0.123 -37.405 1.00 47.00 292 ASP A N 1
ATOM 2204 C CA . ASP A 1 292 ? 14.108 -1.074 -38.166 1.00 47.00 292 ASP A CA 1
ATOM 2205 C C . ASP A 1 292 ? 15.602 -1.036 -37.763 1.00 47.00 292 ASP A C 1
ATOM 2207 O O . ASP A 1 292 ? 16.390 -1.903 -38.146 1.00 47.00 292 ASP A O 1
ATOM 2211 N N . GLY A 1 293 ? 16.018 -0.078 -36.931 1.00 43.66 293 GLY A N 1
ATOM 2212 C CA . GLY A 1 293 ? 17.436 0.224 -36.687 1.00 43.66 293 GLY A CA 1
ATOM 2213 C C . GLY A 1 293 ? 18.140 -0.433 -35.492 1.00 43.66 293 GLY A C 1
ATOM 221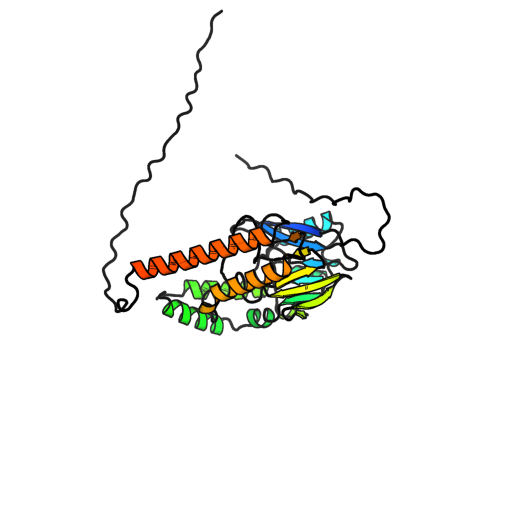4 O O . GLY A 1 293 ? 19.273 -0.056 -35.212 1.00 43.66 293 GLY A O 1
ATOM 2215 N N . LEU A 1 294 ? 17.547 -1.396 -34.775 1.00 46.31 294 LEU A N 1
ATOM 2216 C CA . LEU A 1 294 ? 18.230 -2.090 -33.660 1.00 46.31 294 LEU A CA 1
ATOM 2217 C C . LEU A 1 294 ? 18.888 -3.419 -34.080 1.00 46.31 294 LEU A C 1
ATOM 2219 O O . LEU A 1 294 ? 18.999 -4.354 -33.289 1.00 46.31 294 LEU A O 1
ATOM 2223 N N . ARG A 1 295 ? 19.384 -3.518 -35.320 1.00 43.66 295 ARG A N 1
ATOM 2224 C CA . ARG A 1 295 ? 20.426 -4.504 -35.653 1.00 43.66 295 ARG A CA 1
ATOM 2225 C C . ARG A 1 295 ? 21.785 -3.858 -35.414 1.00 43.66 295 ARG A C 1
ATOM 2227 O O . ARG A 1 295 ? 22.173 -2.940 -36.121 1.00 43.66 295 ARG A O 1
ATOM 2234 N N . GLY A 1 296 ? 22.453 -4.351 -34.373 1.00 46.28 296 GLY A N 1
ATOM 2235 C CA . GLY A 1 296 ? 23.716 -3.877 -33.816 1.00 46.28 296 GLY A CA 1
ATOM 2236 C C . GLY A 1 296 ? 24.661 -3.148 -34.769 1.00 46.28 296 GLY A C 1
ATOM 2237 O O . GLY A 1 296 ? 25.298 -3.768 -35.613 1.00 46.28 296 GLY A O 1
ATOM 2238 N N . ASP A 1 297 ? 24.870 -1.863 -34.501 1.00 38.12 297 ASP A N 1
ATOM 2239 C CA . ASP A 1 297 ? 26.150 -1.219 -34.770 1.00 38.12 297 ASP A CA 1
ATOM 2240 C C . ASP A 1 297 ? 26.704 -0.690 -33.443 1.00 38.12 297 ASP A C 1
ATOM 2242 O O . ASP A 1 297 ? 26.253 0.316 -32.890 1.00 38.12 297 ASP A O 1
ATOM 2246 N N . ARG A 1 298 ? 27.656 -1.442 -32.878 1.00 49.94 298 ARG A N 1
ATOM 2247 C CA . ARG A 1 298 ? 28.407 -1.056 -31.682 1.00 49.94 298 ARG A CA 1
ATOM 2248 C C . ARG A 1 298 ? 29.328 0.102 -32.052 1.00 49.94 298 ARG A C 1
ATOM 2250 O O . ARG A 1 298 ? 30.474 -0.119 -32.440 1.00 49.94 298 ARG A O 1
ATOM 2257 N N . ARG A 1 299 ? 28.875 1.342 -31.878 1.00 35.84 299 ARG A N 1
ATOM 2258 C CA . ARG A 1 299 ? 29.802 2.480 -31.888 1.00 35.84 299 ARG A CA 1
ATOM 2259 C C . ARG A 1 299 ? 30.493 2.605 -30.528 1.00 35.84 299 ARG A C 1
ATOM 2261 O O . ARG A 1 299 ? 29.825 2.499 -29.500 1.00 35.84 299 ARG A O 1
ATOM 2268 N N . PRO A 1 300 ? 31.824 2.801 -30.493 1.00 38.62 300 PRO A N 1
ATOM 2269 C CA . PRO A 1 300 ? 32.568 2.812 -29.246 1.00 38.62 300 PRO A CA 1
ATOM 2270 C C . PRO A 1 300 ? 32.214 4.044 -28.411 1.00 38.62 300 PRO A C 1
ATOM 2272 O O . PRO A 1 300 ? 32.052 5.155 -28.922 1.00 38.62 300 PRO A O 1
ATOM 2275 N N . HIS A 1 301 ? 32.116 3.799 -27.108 1.00 35.16 301 HIS A N 1
ATOM 2276 C CA . HIS A 1 301 ? 31.823 4.753 -26.049 1.00 35.16 301 HIS A CA 1
ATOM 2277 C C . HIS A 1 301 ? 32.721 5.996 -26.166 1.00 35.16 301 HIS A C 1
ATOM 2279 O O . HIS A 1 301 ? 33.940 5.911 -26.022 1.00 35.16 301 HIS A O 1
ATOM 2285 N N . ARG A 1 302 ? 32.131 7.167 -26.434 1.00 37.59 302 ARG A N 1
ATOM 2286 C CA . ARG A 1 302 ? 32.799 8.454 -26.195 1.00 37.59 302 ARG A CA 1
ATOM 2287 C C . ARG A 1 302 ? 32.492 8.897 -24.770 1.00 37.59 302 ARG A C 1
ATOM 2289 O O . ARG A 1 302 ? 31.327 8.926 -24.382 1.00 37.59 302 ARG A O 1
ATOM 2296 N N . GLU A 1 303 ? 33.538 9.229 -24.016 1.00 33.38 303 GLU A N 1
ATOM 2297 C CA . GLU A 1 303 ? 33.417 9.790 -22.669 1.00 33.38 303 GLU A CA 1
ATOM 2298 C C . GLU A 1 303 ? 32.579 11.083 -22.662 1.00 33.38 303 GLU A C 1
ATOM 2300 O O . GLU A 1 303 ? 32.668 11.889 -23.600 1.00 33.38 303 GLU A O 1
ATOM 2305 N N . PRO A 1 304 ? 31.792 11.328 -21.599 1.00 37.50 304 PRO A N 1
ATOM 2306 C CA . PRO A 1 304 ? 30.993 12.536 -21.485 1.00 37.50 304 PRO A CA 1
ATOM 2307 C C . PRO A 1 304 ? 31.883 13.761 -21.235 1.00 37.50 304 PRO A C 1
ATOM 2309 O O . PRO A 1 304 ? 32.705 13.801 -20.317 1.00 37.50 304 PRO A O 1
ATOM 2312 N N . ARG A 1 305 ? 31.689 14.812 -22.041 1.00 34.41 305 ARG A N 1
ATOM 2313 C CA . ARG A 1 305 ? 32.304 16.124 -21.808 1.00 34.41 305 ARG A CA 1
ATOM 2314 C C . ARG A 1 305 ? 31.702 16.750 -20.549 1.00 34.41 305 ARG A C 1
ATOM 2316 O O . ARG A 1 305 ? 30.512 17.047 -20.518 1.00 34.41 305 ARG A O 1
ATOM 2323 N N . LYS A 1 306 ? 32.542 17.003 -19.542 1.00 33.03 306 LYS A N 1
ATOM 2324 C CA . LYS A 1 306 ? 32.187 17.772 -18.340 1.00 33.03 306 LYS A CA 1
ATOM 2325 C C . LYS A 1 306 ? 31.704 19.166 -18.747 1.00 33.03 306 LYS A C 1
ATOM 2327 O O . LYS A 1 306 ? 32.488 19.970 -19.245 1.00 33.03 306 LYS A O 1
ATOM 2332 N N . THR A 1 307 ? 30.423 19.450 -18.543 1.00 33.06 307 THR A N 1
ATOM 2333 C CA . THR A 1 307 ? 29.874 20.804 -18.646 1.00 33.06 307 THR A CA 1
ATOM 2334 C C . THR A 1 307 ? 29.931 21.438 -17.261 1.00 33.06 307 THR A C 1
ATOM 2336 O O . THR A 1 307 ? 29.289 20.985 -16.318 1.00 33.06 307 THR A O 1
ATOM 2339 N N . THR A 1 308 ? 30.774 22.456 -17.120 1.00 32.19 308 THR A N 1
ATOM 2340 C CA . THR A 1 308 ? 30.931 23.249 -15.900 1.00 32.19 308 THR A CA 1
ATOM 2341 C C . THR A 1 308 ? 29.681 24.103 -15.688 1.00 32.19 308 THR A C 1
ATOM 2343 O O . THR A 1 308 ? 29.439 25.036 -16.450 1.00 32.19 308 THR A O 1
ATOM 2346 N N . VAL A 1 309 ? 28.892 23.814 -14.652 1.00 32.66 309 VAL A N 1
ATOM 2347 C CA . VAL A 1 309 ? 27.808 24.699 -14.202 1.00 32.66 309 VAL A CA 1
ATOM 2348 C C . VAL A 1 309 ? 28.425 25.806 -13.344 1.00 32.66 309 VAL A C 1
ATOM 2350 O O . VAL A 1 309 ? 28.957 25.552 -12.263 1.00 32.66 309 VAL A O 1
ATOM 2353 N N . HIS A 1 310 ? 28.394 27.044 -13.838 1.00 28.94 310 HIS A N 1
ATOM 2354 C CA . HIS A 1 310 ? 28.798 28.222 -13.075 1.00 28.94 310 HIS A CA 1
ATOM 2355 C C . HIS A 1 310 ? 27.728 28.561 -12.026 1.00 28.94 310 HIS A C 1
ATOM 2357 O O . HIS A 1 310 ? 26.622 28.973 -12.364 1.00 28.94 310 HIS A O 1
ATOM 2363 N N . ALA A 1 311 ? 28.077 28.428 -10.745 1.00 31.58 311 ALA A N 1
ATOM 2364 C CA . ALA A 1 311 ? 27.277 28.928 -9.633 1.00 31.58 311 ALA A CA 1
ATOM 2365 C C . ALA A 1 311 ? 27.374 30.464 -9.540 1.00 31.58 311 ALA A C 1
ATOM 2367 O O . ALA A 1 311 ? 28.450 31.021 -9.305 1.00 31.58 311 ALA A O 1
ATOM 2368 N N . LEU A 1 312 ? 26.240 31.151 -9.690 1.00 30.06 312 LEU A N 1
ATOM 2369 C CA . LEU A 1 312 ? 26.087 32.578 -9.401 1.00 30.06 312 LEU A CA 1
ATOM 2370 C C . LEU A 1 312 ? 26.074 32.802 -7.879 1.00 30.06 312 LEU A C 1
ATOM 2372 O O . LEU A 1 312 ? 25.101 32.507 -7.189 1.00 30.06 312 LEU A O 1
ATOM 2376 N N . ARG A 1 313 ? 27.175 33.347 -7.349 1.00 29.70 313 ARG A N 1
ATOM 2377 C CA . ARG A 1 313 ? 27.266 33.901 -5.989 1.00 29.70 313 ARG A CA 1
ATOM 2378 C C . ARG A 1 313 ? 26.587 35.273 -5.951 1.00 29.70 313 ARG A C 1
ATOM 2380 O O . ARG A 1 313 ? 27.112 36.233 -6.507 1.00 29.70 313 ARG A O 1
ATOM 2387 N N . VAL A 1 314 ? 25.478 35.390 -5.224 1.00 32.66 314 VAL A N 1
ATOM 2388 C CA . VAL A 1 314 ? 24.922 36.688 -4.811 1.00 32.66 314 VAL A CA 1
ATOM 2389 C C . VAL A 1 314 ? 25.682 37.168 -3.572 1.00 32.66 314 VAL A C 1
ATOM 2391 O O . VAL A 1 314 ? 25.621 36.558 -2.505 1.00 32.66 314 VAL A O 1
ATOM 2394 N N . SER A 1 315 ? 26.436 38.259 -3.710 1.00 32.81 315 SER A N 1
ATOM 2395 C CA . SER A 1 315 ? 27.163 38.895 -2.610 1.00 32.81 315 SER A CA 1
ATOM 2396 C C . SER A 1 315 ? 26.220 39.728 -1.732 1.00 32.81 315 SER A C 1
ATOM 2398 O O . SER A 1 315 ? 25.716 40.760 -2.178 1.00 32.81 315 SER A O 1
ATOM 2400 N N . ARG A 1 316 ? 26.043 39.354 -0.460 1.00 33.16 316 ARG A N 1
ATOM 2401 C CA . ARG A 1 316 ? 25.582 40.284 0.585 1.00 33.16 316 ARG A CA 1
ATOM 2402 C C . ARG A 1 316 ? 26.768 41.154 1.013 1.00 33.16 316 ARG A C 1
ATOM 2404 O O . ARG A 1 316 ? 27.699 40.663 1.644 1.00 33.16 316 ARG A O 1
ATOM 2411 N N . ARG A 1 317 ? 26.751 42.444 0.662 1.00 33.78 317 ARG A N 1
ATOM 2412 C CA . ARG A 1 317 ? 27.659 43.446 1.243 1.00 33.78 317 ARG A CA 1
ATOM 2413 C C . ARG A 1 317 ? 27.107 43.897 2.593 1.00 33.78 317 ARG A C 1
ATOM 2415 O O . ARG A 1 317 ? 26.088 44.578 2.644 1.00 33.78 317 ARG A O 1
ATOM 2422 N N . ALA A 1 318 ? 27.827 43.564 3.658 1.00 36.09 318 ALA A N 1
ATOM 2423 C CA . ALA A 1 318 ? 27.783 44.300 4.911 1.00 36.09 318 ALA A CA 1
ATOM 2424 C C . ALA A 1 318 ? 28.358 45.712 4.683 1.00 36.09 318 ALA A C 1
ATOM 2426 O O . ALA A 1 318 ? 29.424 45.861 4.082 1.00 36.09 318 ALA A O 1
ATOM 2427 N N . ARG A 1 319 ? 27.654 46.750 5.147 1.00 34.28 319 ARG A N 1
ATOM 2428 C CA . ARG A 1 319 ? 28.234 48.075 5.397 1.00 34.28 319 ARG A CA 1
ATOM 2429 C C . ARG A 1 319 ? 28.271 48.281 6.902 1.00 34.28 319 ARG A C 1
ATOM 2431 O O . ARG A 1 319 ? 27.228 48.396 7.533 1.00 34.28 319 ARG A O 1
ATOM 2438 N N . THR A 1 320 ? 29.479 48.358 7.437 1.00 40.03 320 THR A N 1
ATOM 2439 C CA . THR A 1 320 ? 29.784 48.915 8.753 1.00 40.03 320 THR A CA 1
ATOM 2440 C C . THR A 1 320 ? 30.794 50.037 8.563 1.00 40.03 320 THR A C 1
ATOM 2442 O O . THR A 1 320 ? 31.929 49.766 8.188 1.00 40.03 320 THR A O 1
ATOM 2445 N N . THR A 1 321 ? 30.362 51.265 8.832 1.00 40.12 321 THR A N 1
ATOM 2446 C CA . THR A 1 321 ? 31.126 52.447 9.285 1.00 40.12 321 THR A CA 1
ATOM 2447 C C . THR A 1 321 ? 30.034 53.367 9.857 1.00 40.12 321 THR A C 1
ATOM 2449 O O . THR A 1 321 ? 29.069 53.625 9.147 1.00 40.12 321 THR A O 1
ATOM 2452 N N . GLY A 1 322 ? 29.984 53.800 11.113 1.00 34.06 322 GLY A N 1
ATOM 2453 C CA . GLY A 1 322 ? 31.053 54.205 12.017 1.00 34.06 322 GLY A CA 1
ATOM 2454 C C . GLY A 1 322 ? 30.909 55.714 12.273 1.00 34.06 322 GLY A C 1
ATOM 2455 O O . GLY A 1 322 ? 31.319 56.488 11.422 1.00 34.06 322 GLY A O 1
ATOM 2456 N N . THR A 1 323 ? 30.295 56.069 13.412 1.00 38.31 323 THR A N 1
ATOM 2457 C CA . THR A 1 323 ? 30.465 57.289 14.250 1.00 38.31 323 THR A CA 1
ATOM 2458 C C . THR A 1 323 ? 30.534 58.692 13.620 1.00 38.31 323 THR A C 1
ATOM 2460 O O . THR A 1 323 ? 31.499 58.995 12.926 1.00 38.31 323 THR A O 1
ATOM 2463 N N . ALA A 1 324 ? 29.624 59.589 14.037 1.00 37.38 324 ALA A N 1
ATOM 2464 C CA . ALA A 1 324 ? 29.897 60.897 14.680 1.00 37.38 324 ALA A CA 1
ATOM 2465 C C . ALA A 1 324 ? 28.614 61.760 14.739 1.00 37.38 324 ALA A C 1
ATOM 2467 O O . ALA A 1 324 ? 27.968 61.935 13.707 1.00 37.38 324 ALA A O 1
ATOM 2468 N N . GLY A 1 325 ? 28.304 62.332 15.912 1.00 36.81 325 GLY A N 1
ATOM 2469 C CA . GLY A 1 325 ? 27.234 63.323 16.118 1.00 36.81 325 GLY A CA 1
ATOM 2470 C C . GLY A 1 325 ? 26.188 62.895 17.129 1.00 36.81 325 GLY A C 1
ATOM 2471 O O . GLY A 1 325 ? 25.266 62.167 16.712 1.00 36.81 325 GLY A O 1
#

Foldseek 3Di:
DDDDDDPPDFPDDDDDDDPDDDDDDDFFDKFWQWDADPDPVRIFIWIWGPFLQIEIEFQAAADDSSVVSSQVSQVVVVHGLQRHAEYEFQALFRGRLRCVVVSCVRHVHAYEFAPCRLVQLPDDLVLQLVQLVVLCVVVPNVDCVVVSVVLSVRSVSSCVSPPSVSHDYHAYAQGWDDDRNFIWGWHQQAFLAQRGTWIDTFQEIALEQLQAPDDHGDRPHSPSGPCPVCNLVSSVVNLVSLVVCLVRHQWYNYRDHDIDGRSVVRSVVNVVVSVVVVVVVVVVCVVVPPDDPPPDDDDDDDDDDDDDDDDDDDDDDDDDDDDDD

Nearest PDB structures (foldseek):
  6dr8-assembly1_A  TM=7.170E-01  e=3.590E-13  Cronobacter sakazakii
  6dq2-assembly1_A  TM=7.268E-01  e=1.788E-12  Cronobacter sakazakii
  6u10-assembly1_A  TM=5.946E-01  e=2.268E-12  Stenotrophomonas maltophilia K279a
  6dn4-assembly1_A  TM=6.374E-01  e=2.306E-11  Cronobacter sakazakii
  5iqk-assembly1_A  TM=6.778E-01  e=1.293E-10  uncultured bacterium

Sequence (325 aa):
MRREPAVSGAVGPFISASGEARPMTADPPVHRIEFDIPWPPDTAYAYLLDADELILVDAGAPGETATDTLREGLAEAGYELSDIEHLLITHPHTDHGGQVATIVEAADPVVYTLSGVRKRLTRDPDDLAAAVRRNAVEVGIPDPKKEVDRAVDSLRRNRNCLPPEHIDIELAPGETVEAGGLTFEAIHVPGHQENQAAFRHGDRLFAGDTAVEPFRPAALHVGLDDGCREAIDAFHRGLDALEAVAPAIDCVYPGHGPVFEDLPTVVERDRESLETLATDCRRTLADLGGGDGLRGDRRPHREPRKTTVHALRVSRRARTTGTAG

Secondary structure (DSSP, 8-state):
-PPPPPP---------TT--PPPS-PPPPEEEEEEE-SSTTSEEEEEEE-SSSEEEE-----SHHHHHHHHHHHHHTT--GGGEEEEE-S---HHHHTTHHHHHHHH-PEEEEETTHHHHHTS-HHHHHHHHHHHHHHTT-S-THHHHHHHHHHHHHHHHHS-GGG--EEEPTT-EEEETTEEEEEEE--SSBTTPEEEEETTEEEEETSS-SSSPPP--BTTTSTTGGGHHHHHHHHHHHHHHHGGG-SEEEESSS--BS-HHHHHHHHHHHHHHHHHHHHHHHHHTTTTT--S------PPPP--------------------

pLDDT: mean 84.7, std 23.8, range [27.05, 98.88]